Protein 9GFC (pdb70)

Radius of gyration: 22.63 Å; Cα contacts (8 Å, |Δi|>4): 526; chains: 7; bounding box: 59×50×46 Å

Organism: Homo sapiens (NCBI:txid9606)

Sequence (372 aa):
ETLVRPKPLLLKLLKSVGAQKDTYTMKEVLFYLGQYIMTKRLYDEKQQHIVYCSNDLLGDLFGVPSFSVKEHRKIYTMIYRNLVVVETLVRPKPLLLKLLKSVGAQKDTYTMKEVLFYLGQYIMTKRLYDEKQQHIVYCSNDLLGDLFGVPSFSVKEHRKIYTMIYRNLVVVETLVRPKPLLLKLLKSVGAQKDTYTMKEVLFYLGQYIMTKRLYDEKQQHIVYCSNDLLGDLFGVPSFSVKEHRKIYTMIYRNLVVVETLVRPKPLLLKLLKSVGAQKDTYTMKEVLFYLGQYIMTKRLYDEKQQHIVYCSNDLLGDLFGVPSFSVKEHRKIYTMIYRNLVVVTSFEYWLLSPSFEYWLLSPSFEYWLLSP

Nearest PDB structures (foldseek):
  5zxf-assembly1_A  TM=9.831E-01  e=1.696E-15  Homo sapiens
  5hmi-assembly3_A  TM=9.509E-01  e=1.932E-15  Homo sapiens
  5hmh-assembly3_A  TM=9.502E-01  e=2.857E-15  Homo sapiens
  3jzp-assembly1_A  TM=9.745E-01  e=1.470E-11  Homo sapiens
  6q9s-assembly3_B  TM=9.525E-01  e=3.217E-11  Homo sapiens

Solvent-accessible surface area: 20492 Å² total

GO terms:
  GO:0005515 protein binding (F, IPI)
  GO:0061630 ubiquitin protein ligase activity (F, IDA)
  GO:0043161 proteasome-mediated ubiquitin-dependent protein catabolic process (P, IDA)
  GO:1901797 negative regulation of signal transduction by p53 class mediator (P, IDA)
  GO:0061630 ubiquitin protein ligase activity (F, TAS)
  GO:0043161 proteasome-mediated ubiquitin-dependent protein catabolic process (P, TAS)
  GO:1901797 negative regulation of signal transduction by p53 class mediator (P, TAS)
  GO:0000209 protein polyubiquitination (P, TAS)
  GO:0006511 ubiquitin-dependent protein catabolic process (P, IGI)
  GO:0051865 protein autoubiquitination (P, IMP)
  GO:0006511 ubiquitin-dependent protein catabolic process (P, IMP)
  GO:0008097 5S rRNA binding (F, IDA)
  GO:0005634 nucleus (C, IDA)
  GO:0005730 nucleolus (C, IDA)
  GO:0005737 cytoplasm (C, IDA)
  GO:0016874 ligase activity (F, IDA)
  GO:0043021 ribonucleoprotein complex binding (F, IDA)
  GO:0016567 protein ubiquitination (P, IDA)
  GO:0006511 ubiquitin-dependent protein catabolic process (P, IDA)
  GO:0006915 apoptotic process (P, IDA)

Secondary structure (P-SEA, 3-state):
cccccccaaaaaaaaaaccccccccaaaaaaaaaaaaaaaccccccccccccccccaaaaacccccccccaaaaaaaaaaaacccc/cbbbbbcaaaaaaaaacccccccccaaaaaaaaaaaaaaaccccccccccccccccaaaaaaccccccccaaaaaaaaaaaacccc/cbbbbbcaaaaaaaaaaccccccccaaaaaaaaaaaaaaaccccccccccccccccaaaaacccccccccaaaaaaaaaaaacccc/cbbbbbcaaaaaaaaacccccccccaaaaaaaaaaaaaaaccccccccccccccccaaaaaacccccccccccaaaaaaaaccccc/cccccccccc/ccccccccc/ccccccccc

Foldseek 3Di:
DKKKFFAPLLVCLLVVQPDDDRIDDPVSSVVSNVSSCVVVVQADPVHRQKGAALVHSVCVLQVHRIDGVVPPVSVVCSVVVGIDID/DWKKFFAVLLVVQLVVQPDDDGIDDPVSSVVSNVSSQVVVVQADPPLRQKGAAQPHSVCVLLVHRIDGVVPVVSVVCSVVVGIDGD/DKKKFFAVLLQCLQVVQPDDDRIGDPVVSVVSNVSSCVVVVQADPPPRQKGAAQPHSVCVLQVDRIDGVVPVVSVVCSVVVGIGID/DQKKFFDPLLVVLQCVQDDDDGIGGPVSSVVSVVSSCVVVVQADPVGRQKGACPPHSVCVQLVHRIDGVVPPPSVVVSVVVGIDTD/DVVCVVVPDD/DVVVVVPVD/DVVCVVPDD

InterPro domains:
  IPR001841 Zinc finger, RING-type [PS50089] (438-479)
  IPR001876 Zinc finger, RanBP2-type [PF00641] (300-327)
  IPR001876 Zinc finger, RanBP2-type [PS01358] (303-322)
  IPR001876 Zinc finger, RanBP2-type [PS50199] (299-328)
  IPR003121 SWIB/MDM2 domain [PF02201] (34-95)
  IPR003121 SWIB/MDM2 domain [PS51925] (26-109)
  IPR013083 Zinc finger, RING/FYVE/PHD-type [G3DSA:3.30.40.10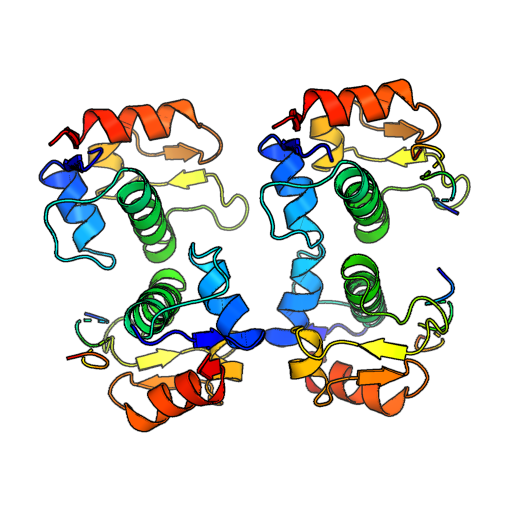] (427-491)
  IPR016495 p53 negative regulator Mdm2/Mdm4 [PIRSF006748] (1-491)
  IPR028340 E3 ubiquitin-protein ligase Mdm2 [PIRSF500700] (4-491)
  IPR036443 Zinc finger, RanBP2-type superfamily [SSF90209] (290-334)
  IPR036885 SWIB/MDM2 domain superfamily [G3DSA:1.10.245.10] (1-114)
  IPR036885 SWIB/MDM2 domain superfamily [SSF47592] (18-120)
  IPR036885 SWIB/MDM2 domain superfamily [SSF47592] (189-283)
  IPR044080 MDM2, modified RING finger, HC subclass [cd16783] (435-491)

B-factor: mean 33.5, std 17.44, range [3.0, 81.2]

Structure (mmCIF, N/CA/C/O backbone):
data_9GFC
#
_entry.id   9GFC
#
_cell.length_a   61.628
_cell.length_b   40.736
_cell.length_c   78.177
_cell.angle_alpha   90
_cell.angle_beta   95.86
_cell.angle_gamma   90
#
_symmetry.space_group_name_H-M   'P 1 21 1'
#
loop_
_entity.id
_entity.type
_entity.pdbx_description
1 polymer 'E3 ubiquitin-protein ligase Mdm2'
2 polymer 'Stapled peptide-like ligand'
3 water water
#
loop_
_atom_site.group_PDB
_atom_site.id
_atom_site.type_symbol
_atom_site.label_atom_id
_atom_site.label_alt_id
_atom_site.label_comp_id
_atom_site.label_asym_id
_atom_site.label_entity_id
_atom_site.label_seq_id
_atom_site.pdbx_PDB_ins_code
_atom_site.Cartn_x
_atom_site.Cartn_y
_atom_site.Cartn_z
_atom_site.occupancy
_atom_site.B_iso_or_equiv
_atom_site.auth_seq_id
_atom_site.auth_comp_id
_atom_site.auth_asym_id
_atom_site.auth_atom_id
_atom_site.pdbx_PDB_model_num
ATOM 1 N N . GLU A 1 1 ? 24.152 -14.526 28.369 1 22.74 25 GLU A N 1
ATOM 2 C CA . GLU A 1 1 ? 23.24 -15.642 28.635 1 23.49 25 GLU A CA 1
ATOM 3 C C . GLU A 1 1 ? 22.061 -15.168 29.475 1 23.92 25 GLU A C 1
ATOM 4 O O . GLU A 1 1 ? 20.912 -15.532 29.206 1 24.39 25 GLU A O 1
ATOM 10 N N . THR A 1 2 ? 22.351 -14.376 30.52 1 23.32 26 THR A N 1
ATOM 11 C CA . THR A 1 2 ? 21.31 -13.831 31.374 1 22.75 26 THR A CA 1
ATOM 12 C C . THR A 1 2 ? 20.731 -12.597 30.698 1 21.32 26 THR A C 1
ATOM 13 O O . THR A 1 2 ? 21.462 -11.648 30.386 1 21.33 26 THR A O 1
ATOM 17 N N . LEU A 1 3 ? 19.418 -12.662 30.424 1 19.71 27 LEU A N 1
ATOM 18 C CA . LEU A 1 3 ? 18.65 -11.647 29.727 1 18.63 27 LEU A CA 1
ATOM 19 C C . LEU A 1 3 ? 17.839 -10.761 30.659 1 17.84 27 LEU A C 1
ATOM 20 O O . LEU A 1 3 ? 17.414 -11.183 31.737 1 18.51 27 LEU A O 1
ATOM 25 N N . VAL A 1 4 ? 17.627 -9.522 30.232 1 16.52 28 VAL A N 1
ATOM 26 C CA . VAL A 1 4 ? 16.909 -8.509 30.994 1 15.61 28 VAL A CA 1
ATOM 27 C C . VAL A 1 4 ? 15.865 -7.724 30.173 1 14.31 28 VAL A C 1
ATOM 28 O O . VAL A 1 4 ? 16.128 -7.321 29.041 1 13.55 28 VAL A O 1
ATOM 32 N N . ARG A 1 5 ? 14.695 -7.463 30.777 1 13.65 29 ARG A N 1
ATOM 33 C CA . ARG A 1 5 ? 13.685 -6.625 30.145 1 13.35 29 ARG A CA 1
ATOM 34 C C . ARG A 1 5 ? 13.747 -5.242 30.818 1 12.92 29 ARG A C 1
ATOM 35 O O . ARG A 1 5 ? 13.341 -5.097 31.974 1 12.87 29 ARG A O 1
ATOM 43 N N . PRO A 1 6 ? 14.324 -4.234 30.14 1 12.71 30 PRO A N 1
ATOM 44 C CA . PRO A 1 6 ? 14.473 -2.922 30.781 1 12.96 30 PRO A CA 1
ATOM 45 C C . PRO A 1 6 ? 13.142 -2.229 31.011 1 13 30 PRO A C 1
ATOM 46 O O . PRO A 1 6 ? 12.237 -2.328 30.184 1 13.49 30 PRO A O 1
ATOM 50 N N . LYS A 1 7 ? 13.009 -1.566 32.168 1 12.33 31 LYS A N 1
ATOM 51 C CA . LYS A 1 7 ? 11.793 -0.853 32.537 1 12.02 31 LYS A CA 1
ATOM 52 C C . LYS A 1 7 ? 11.556 0.375 31.62 1 12.66 31 LYS A C 1
ATOM 53 O O . LYS A 1 7 ? 12.499 0.825 30.964 1 12.5 31 LYS A O 1
ATOM 59 N N . PRO A 1 8 ? 10.292 0.884 31.528 1 13.09 32 PRO A N 1
ATOM 60 C CA . PRO A 1 8 ? 9.974 1.976 30.597 1 13.11 32 PRO A CA 1
ATOM 61 C C . PRO A 1 8 ? 11.002 3.1 30.396 1 13.79 32 PRO A C 1
ATOM 62 O O . PRO A 1 8 ? 11.264 3.426 29.233 1 13.78 32 PRO A O 1
ATOM 66 N N . LEU A 1 9 ? 11.567 3.697 31.463 1 14.32 33 LEU A N 1
ATOM 67 C CA . LEU A 1 9 ? 12.509 4.806 31.268 1 16.03 33 LEU A CA 1
ATOM 68 C C . LEU A 1 9 ? 13.852 4.391 30.658 1 17.04 33 LEU A C 1
ATOM 69 O O . LEU A 1 9 ? 14.298 5.022 29.698 1 17.07 33 LEU A O 1
ATOM 74 N N . LEU A 1 10 ? 14.489 3.338 31.206 1 17.36 34 LEU A N 1
ATOM 75 C CA . LEU A 1 10 ? 15.762 2.811 30.706 1 18.15 34 LEU A CA 1
ATOM 76 C C . LEU A 1 10 ? 15.603 2.291 29.248 1 19.34 34 LEU A C 1
ATOM 77 O O . LEU A 1 10 ? 16.506 2.438 28.422 1 19.15 34 LEU A O 1
ATOM 82 N N . LEU A 1 11 ? 14.424 1.742 28.925 1 20.22 35 LEU A N 1
ATOM 83 C CA . LEU A 1 11 ? 14.141 1.262 27.581 1 21.34 35 LEU A CA 1
ATOM 84 C C . LEU A 1 11 ? 14.066 2.423 26.577 1 22.31 35 LEU A C 1
ATOM 85 O O . LEU A 1 11 ? 14.596 2.304 25.478 1 22.7 35 LEU A O 1
ATOM 90 N N . LYS A 1 12 ? 13.47 3.559 26.966 1 22.42 36 LYS A N 1
ATOM 91 C CA . LYS A 1 12 ? 13.387 4.724 26.08 1 22.98 36 LYS A CA 1
ATOM 92 C C . LYS A 1 12 ? 14.784 5.297 25.753 1 22.71 36 LYS A C 1
ATOM 93 O O . LYS A 1 12 ? 14.998 5.796 24.654 1 22.69 36 LYS A O 1
ATOM 99 N N . LEU A 1 13 ? 15.74 5.172 26.682 1 22.27 37 LEU A N 1
ATOM 100 C CA . LEU A 1 13 ? 17.107 5.618 26.444 1 22.21 37 LEU A CA 1
ATOM 101 C C . LEU A 1 13 ? 17.779 4.702 25.395 1 23.06 37 LEU A C 1
ATOM 102 O O . LEU A 1 13 ? 18.395 5.205 24.449 1 22.62 37 LEU A O 1
ATOM 107 N N . LEU A 1 14 ? 17.636 3.356 25.551 1 23.77 38 LEU A N 1
ATOM 108 C CA . LEU A 1 14 ? 18.256 2.4 24.619 1 24.71 38 LEU A CA 1
ATOM 109 C C . LEU A 1 14 ? 17.611 2.488 23.25 1 25.49 38 LEU A C 1
ATOM 110 O O . LEU A 1 14 ? 18.303 2.47 22.238 1 25.42 38 LEU A O 1
ATOM 115 N N . LYS A 1 15 ? 16.279 2.602 23.223 1 25.97 39 LYS A N 1
ATOM 116 C CA . LYS A 1 15 ? 15.508 2.697 21.991 1 26.67 39 LYS A CA 1
ATOM 117 C C . LYS A 1 15 ? 15.719 4.023 21.255 1 27.29 39 LYS A C 1
ATOM 118 O O . LYS A 1 15 ? 15.696 4.045 20.027 1 27.37 39 LYS A O 1
ATOM 124 N N . SER A 1 16 ? 15.985 5.114 21.994 1 27.71 40 SER A N 1
ATOM 125 C CA . SER A 1 16 ? 16.22 6.409 21.367 1 28.62 40 SER A CA 1
ATOM 126 C C . SER A 1 16 ? 17.571 6.517 20.644 1 29.29 40 SER A C 1
ATOM 127 O O . SER A 1 16 ? 17.802 7.523 19.985 1 29.54 40 SER A O 1
ATOM 130 N N . VAL A 1 17 ? 18.451 5.506 20.747 1 29.39 41 VAL A N 1
ATOM 131 C CA . VAL A 1 17 ? 19.72 5.535 20.028 1 30.15 41 VAL A CA 1
ATOM 132 C C . VAL A 1 17 ? 19.814 4.468 18.922 1 31.37 41 VAL A C 1
ATOM 133 O O . VAL A 1 17 ? 20.881 4.318 18.34 1 32.02 41 VAL A O 1
ATOM 137 N N . GLY A 1 18 ? 18.714 3.792 18.59 1 31.57 42 GLY A N 1
ATOM 138 C CA . GLY A 1 18 ? 18.719 2.82 17.503 1 32.25 42 GLY A CA 1
ATOM 139 C C . GLY A 1 18 ? 18.528 1.362 17.866 1 32.63 42 GLY A C 1
ATOM 140 O O . GLY A 1 18 ? 18.604 0.505 16.976 1 32.67 42 GLY A O 1
ATOM 141 N N . ALA A 1 19 ? 18.3 1.055 19.167 1 32.41 43 ALA A N 1
ATOM 142 C CA . ALA A 1 19 ? 18.073 -0.324 19.606 1 32.56 43 ALA A CA 1
ATOM 143 C C . ALA A 1 19 ? 16.587 -0.644 19.459 1 32.61 43 ALA A C 1
ATOM 144 O O . ALA A 1 19 ? 15.753 0.156 19.877 1 32.62 43 ALA A O 1
ATOM 146 N N . GLN A 1 20 ? 16.248 -1.793 18.848 1 32.57 44 GLN A N 1
ATOM 147 C CA . GLN A 1 20 ? 14.84 -2.126 18.612 1 32.83 44 GLN A CA 1
ATOM 148 C C . GLN A 1 20 ? 14.311 -3.345 19.369 1 32.11 44 GLN A C 1
ATOM 149 O O . GLN A 1 20 ? 13.116 -3.631 19.257 1 32.6 44 GLN A O 1
ATOM 155 N N . LYS A 1 21 ? 15.152 -4.043 20.146 1 30.83 45 LYS A N 1
ATOM 156 C CA . LYS A 1 21 ? 14.664 -5.212 20.893 1 30.1 45 LYS A CA 1
ATOM 157 C C . LYS A 1 21 ? 14.056 -4.819 22.268 1 28.78 45 LYS A C 1
ATOM 158 O O . LYS A 1 21 ? 14.033 -3.634 22.614 1 28.83 45 LYS A O 1
ATOM 164 N N . ASP A 1 22 ? 13.5 -5.805 23.008 1 26.98 46 ASP A N 1
ATOM 165 C CA . ASP A 1 22 ? 12.921 -5.6 24.341 1 25.82 46 ASP A CA 1
ATOM 166 C C . ASP A 1 22 ? 13.645 -6.451 25.424 1 24.42 46 ASP A C 1
ATOM 167 O O . ASP A 1 22 ? 13.435 -6.238 26.616 1 24.33 46 ASP A O 1
ATOM 172 N N . THR A 1 23 ? 14.442 -7.447 25.007 1 22.96 47 THR A N 1
ATOM 173 C CA . THR A 1 23 ? 15.16 -8.343 25.9 1 21.92 47 THR A CA 1
ATOM 174 C C . THR A 1 23 ? 16.612 -8.235 25.549 1 20.75 47 THR A C 1
ATOM 175 O O . THR A 1 23 ? 16.992 -8.456 24.401 1 21.42 47 THR A O 1
ATOM 179 N N . TYR A 1 24 ? 17.419 -7.837 26.513 1 19.1 48 TYR A N 1
ATOM 180 C CA . TYR A 1 24 ? 18.819 -7.549 26.275 1 18.21 48 TYR A CA 1
ATOM 181 C C . TYR A 1 24 ? 19.755 -8.36 27.127 1 17.12 48 TYR A C 1
ATOM 182 O O . TYR A 1 24 ? 19.344 -8.942 28.11 1 16.97 48 TYR A O 1
ATOM 191 N N . THR A 1 25 ? 21.034 -8.38 26.759 1 16.19 49 THR A N 1
ATOM 192 C CA . THR A 1 25 ? 22.085 -8.966 27.563 1 15.83 49 THR A CA 1
ATOM 193 C C . THR A 1 25 ? 22.695 -7.79 28.361 1 16.03 49 THR A C 1
ATOM 194 O O . THR A 1 25 ? 22.525 -6.638 27.959 1 16.36 49 THR A O 1
ATOM 198 N N . MET A 1 26 ? 23.445 -8.064 29.444 1 15.7 50 MET A N 1
ATOM 199 C CA . MET A 1 26 ? 24.084 -6.986 30.201 1 15.71 50 MET A CA 1
ATOM 200 C C . MET A 1 26 ? 25.093 -6.219 29.323 1 16.63 50 MET A C 1
ATOM 201 O O . MET A 1 26 ? 25.291 -5.019 29.527 1 17.24 50 MET A O 1
ATOM 206 N N . LYS A 1 27 ? 25.707 -6.902 28.335 1 16.41 51 LYS A N 1
ATOM 207 C CA . LYS A 1 27 ? 26.674 -6.295 27.412 1 16.44 51 LYS A CA 1
ATOM 208 C C . LYS A 1 27 ? 26.013 -5.25 26.525 1 15.63 51 LYS A C 1
ATOM 209 O O . LYS A 1 27 ? 26.623 -4.227 26.227 1 15.85 51 LYS A O 1
ATOM 215 N N . GLU A 1 28 ? 24.778 -5.529 26.082 1 14.74 52 GLU A N 1
ATOM 216 C CA . GLU A 1 28 ? 23.988 -4.664 25.217 1 14.37 52 GLU A CA 1
ATOM 217 C C . GLU A 1 28 ? 23.48 -3.463 25.986 1 14.38 52 GLU A C 1
ATOM 218 O O . GLU A 1 28 ? 23.517 -2.355 25.458 1 14.76 52 GLU A O 1
ATOM 224 N N . VAL A 1 29 ? 23.019 -3.655 27.24 1 13.75 53 VAL A N 1
ATOM 225 C C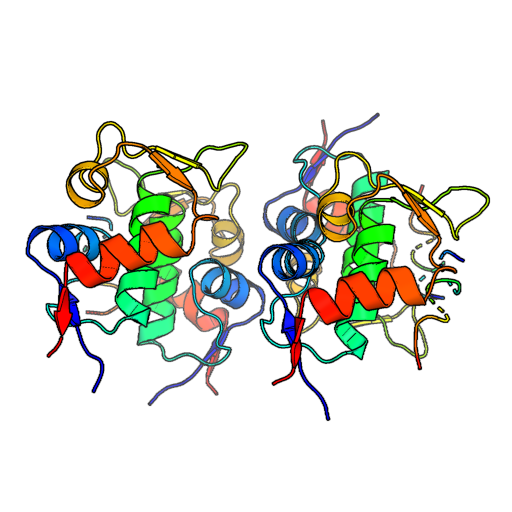A . VAL A 1 29 ? 22.539 -2.548 28.073 1 13.52 53 VAL A CA 1
ATOM 226 C C . VAL A 1 29 ? 23.675 -1.54 28.297 1 12.9 53 VAL A C 1
ATOM 227 O O . VAL A 1 29 ? 23.475 -0.324 28.159 1 12.72 53 VAL A O 1
ATOM 231 N N . LEU A 1 30 ? 24.89 -2.054 28.561 1 12.16 54 LEU A N 1
ATOM 232 C CA . LEU A 1 30 ? 26.053 -1.192 28.772 1 11.94 54 LEU A CA 1
ATOM 233 C C . LEU A 1 30 ? 26.58 -0.561 27.496 1 11.57 54 LEU A C 1
ATOM 234 O O . LEU A 1 30 ? 27.132 0.533 27.542 1 11.71 54 LEU A O 1
ATOM 239 N N . PHE A 1 31 ? 26.396 -1.227 26.36 1 11.44 55 PHE A N 1
ATOM 240 C CA . PHE A 1 31 ? 26.812 -0.68 25.083 1 11.98 55 PHE A CA 1
ATOM 241 C C . PHE A 1 31 ? 25.891 0.474 24.725 1 12.81 55 PHE A C 1
ATOM 242 O O . PHE A 1 31 ? 26.367 1.596 24.568 1 12.67 55 PHE A O 1
ATOM 250 N N . TYR A 1 32 ? 24.564 0.208 24.662 1 13.27 56 TYR A N 1
ATOM 251 C CA . TYR A 1 32 ? 23.552 1.176 24.283 1 13.99 56 TYR A CA 1
ATOM 252 C C . TYR A 1 32 ? 23.502 2.348 25.233 1 14.66 56 TYR A C 1
ATOM 253 O O . TYR A 1 32 ? 23.351 3.477 24.773 1 15.6 56 TYR A O 1
ATOM 262 N N . LEU A 1 33 ? 23.724 2.122 26.532 1 14.13 57 LEU A N 1
ATOM 263 C CA . LEU A 1 33 ? 23.748 3.225 27.498 1 13.92 57 LEU A CA 1
ATOM 264 C C . LEU A 1 33 ? 24.966 4.128 27.311 1 14.82 57 LEU A C 1
ATOM 265 O O . LEU A 1 33 ? 24.842 5.353 27.384 1 15.59 57 LEU A O 1
ATOM 270 N N . GLY A 1 34 ? 26.122 3.534 27.039 1 14.77 58 GLY A N 1
ATOM 271 C CA . GLY A 1 34 ? 27.337 4.294 26.772 1 15.28 58 GLY A CA 1
ATOM 272 C C . GLY A 1 34 ? 27.249 5.043 25.454 1 16.29 58 GLY A C 1
ATOM 273 O O . GLY A 1 34 ? 27.801 6.137 25.32 1 17.36 58 GLY A O 1
ATOM 274 N N . GLN A 1 35 ? 26.529 4.473 24.47 1 16.12 59 GLN A N 1
ATOM 275 C CA . GLN A 1 35 ? 26.283 5.096 23.167 1 16.25 59 GLN A CA 1
ATOM 276 C C . GLN A 1 35 ? 25.291 6.271 23.323 1 16.83 59 GLN A C 1
ATOM 277 O O . GLN A 1 35 ? 25.34 7.208 22.533 1 17.69 59 GLN A O 1
ATOM 283 N N . TYR A 1 36 ? 24.369 6.202 24.309 1 16.03 60 TYR A N 1
ATOM 284 C CA . TYR A 1 36 ? 23.404 7.258 24.565 1 15.62 60 TYR A CA 1
ATOM 285 C C . TYR A 1 36 ? 24.131 8.503 25.064 1 15.76 60 TYR A C 1
ATOM 286 O O . TYR A 1 36 ? 23.825 9.593 24.615 1 16.29 60 TYR A O 1
ATOM 295 N N . ILE A 1 37 ? 25.083 8.348 25.98 1 15.31 61 ILE A N 1
ATOM 296 C CA . ILE A 1 37 ? 25.858 9.466 26.528 1 15.46 61 ILE A CA 1
ATOM 297 C C . ILE A 1 37 ? 26.784 10.068 25.462 1 15.98 61 ILE A C 1
ATOM 298 O O . ILE A 1 37 ? 26.969 11.281 25.42 1 16 61 ILE A O 1
ATOM 303 N N . MET A 1 38 ? 27.351 9.226 24.596 1 16.37 62 MET A N 1
ATOM 304 C CA . MET A 1 38 ? 28.25 9.7 23.551 1 17.11 62 MET A CA 1
ATOM 305 C C . MET A 1 38 ? 27.513 10.438 22.454 1 16.73 62 MET A C 1
ATOM 306 O O . MET A 1 38 ? 27.967 11.494 22.016 1 17 62 MET A O 1
ATOM 311 N N . THR A 1 39 ? 26.361 9.928 22.048 1 16.09 63 THR A N 1
ATOM 312 C CA . THR A 1 39 ? 25.56 10.579 21.014 1 16.18 63 THR A CA 1
ATOM 313 C C . THR A 1 39 ? 25.016 11.918 21.523 1 16.36 63 THR A C 1
ATOM 314 O O . THR A 1 39 ? 24.972 12.906 20.781 1 16.68 63 THR A O 1
ATOM 318 N N . LYS A 1 40 ? 24.585 11.945 22.787 1 15.73 64 LYS A N 1
ATOM 319 C CA . LYS A 1 40 ? 24.056 13.155 23.401 1 15.67 64 LYS A CA 1
ATOM 320 C C . LYS A 1 40 ? 25.152 14.087 23.953 1 15.88 64 LYS A C 1
ATOM 321 O O . LYS A 1 40 ? 24.83 15.17 24.453 1 16.1 64 LYS A O 1
ATOM 327 N N . ARG A 1 41 ? 26.44 13.665 23.876 1 15.58 65 ARG A N 1
ATOM 328 C CA . ARG A 1 41 ? 27.619 14.398 24.348 1 15.63 65 ARG A CA 1
ATOM 329 C C . ARG A 1 41 ? 27.426 14.886 25.775 1 15.92 65 ARG A C 1
ATOM 330 O O . ARG A 1 41 ? 27.66 16.051 26.083 1 15.89 65 ARG A O 1
ATOM 338 N N . LEU A 1 42 ? 26.932 13.995 26.63 1 15.89 66 LEU A N 1
ATOM 339 C CA . LEU A 1 42 ? 26.677 14.339 28.022 1 16.17 66 LEU A CA 1
ATOM 340 C C . LEU A 1 42 ? 27.931 14.449 28.853 1 16.66 66 LEU A C 1
ATOM 341 O O . LEU A 1 42 ? 27.88 15.053 29.921 1 16.53 66 LEU A O 1
ATOM 346 N N . TYR A 1 43 ? 29.059 13.888 28.364 1 16.91 67 TYR A N 1
ATOM 347 C CA . TYR A 1 43 ? 30.35 13.905 29.04 1 17.41 67 TYR A CA 1
ATOM 348 C C . TYR A 1 43 ? 31.018 15.283 29.051 1 18.16 67 TYR A C 1
ATOM 349 O O . TYR A 1 43 ? 30.805 16.091 28.153 1 18.4 67 TYR A O 1
ATOM 358 N N . ASP A 1 44 ? 31.832 15.537 30.069 1 18.42 68 ASP A N 1
ATOM 359 C CA . ASP A 1 44 ? 32.611 16.758 30.179 1 19.17 68 ASP A CA 1
ATOM 360 C C . ASP A 1 44 ? 33.745 16.604 29.18 1 20.11 68 ASP A C 1
ATOM 361 O O . ASP A 1 44 ? 34.592 15.748 29.376 1 20.67 68 ASP A O 1
ATOM 366 N N . GLU A 1 45 ? 33.785 17.438 28.147 1 20.1 69 GLU A N 1
ATOM 367 C CA . GLU A 1 45 ? 34.774 17.406 27.076 1 20.48 69 GLU A CA 1
ATOM 368 C C . GLU A 1 45 ? 36.253 17.343 27.534 1 20.53 69 GLU A C 1
ATOM 369 O O . GLU A 1 45 ? 37.063 16.686 26.872 1 20.63 69 GLU A O 1
ATOM 375 N N . LYS A 1 46 ? 36.602 18.003 28.656 1 20.13 70 LYS A N 1
ATOM 376 C CA . LYS A 1 46 ? 37.979 18.022 29.159 1 20.43 70 LYS A CA 1
ATOM 377 C C . LYS A 1 46 ? 38.318 16.833 30.083 1 20.26 70 LYS A C 1
ATOM 378 O O . LYS A 1 46 ? 39.416 16.28 29.991 1 20.66 70 LYS A O 1
ATOM 384 N N . GLN A 1 47 ? 37.412 16.474 31.005 1 19.45 71 GLN A N 1
ATOM 385 C CA . GLN A 1 47 ? 37.586 15.311 31.899 1 18.9 71 GLN A CA 1
ATOM 386 C C . GLN A 1 47 ? 36.395 14.453 31.587 1 18.22 71 GLN A C 1
ATOM 387 O O . GLN A 1 47 ? 35.337 14.631 32.19 1 18.61 71 GLN A O 1
ATOM 393 N N . GLN A 1 48 ? 36.538 13.581 30.574 1 16.74 72 GLN A N 1
ATOM 394 C CA . GLN A 1 48 ? 35.438 12.821 30.006 1 15.59 72 GLN A CA 1
ATOM 395 C C . GLN A 1 48 ? 34.808 11.788 30.929 1 14.75 72 GLN A C 1
ATOM 396 O O . GLN A 1 48 ? 33.836 11.15 30.513 1 14.9 72 GLN A O 1
ATOM 402 N N . HIS A 1 49 ? 35.25 11.704 32.195 1 13.89 73 HIS A N 1
ATOM 403 C CA . HIS A 1 49 ? 34.585 10.806 33.134 1 14.04 73 HIS A CA 1
ATOM 404 C C . HIS A 1 49 ? 33.363 11.457 33.811 1 13.92 73 HIS A C 1
ATOM 405 O O . HIS A 1 49 ? 32.514 10.749 34.333 1 14.25 73 HIS A O 1
ATOM 412 N N . ILE A 1 50 ? 33.246 12.782 33.765 1 13.49 74 ILE A N 1
ATOM 413 C CA . ILE A 1 50 ? 32.129 13.513 34.372 1 13.65 74 ILE A CA 1
ATOM 414 C C . ILE A 1 50 ? 30.968 13.543 33.385 1 13.7 74 ILE A C 1
ATOM 415 O O . ILE A 1 50 ? 31.188 13.815 32.215 1 14 74 ILE A O 1
ATOM 420 N N . VAL A 1 51 ? 29.742 13.233 33.831 1 13.36 75 VAL A N 1
ATOM 421 C CA . VAL A 1 51 ? 28.561 13.195 32.958 1 13.26 75 VAL A CA 1
ATOM 422 C C . VAL A 1 51 ? 27.44 14.151 33.441 1 13.75 75 VAL A C 1
ATOM 423 O O . VAL A 1 51 ? 26.864 13.943 34.506 1 13.88 75 VAL A O 1
ATOM 427 N N . TYR A 1 52 ? 27.147 15.207 32.659 1 13.75 76 TYR A N 1
ATOM 428 C CA . TYR A 1 52 ? 26.085 16.184 32.954 1 13.81 76 TYR A CA 1
ATOM 429 C C . TYR A 1 52 ? 24.795 15.703 32.282 1 14.98 76 TYR A C 1
ATOM 430 O O . TYR A 1 52 ? 24.787 15.404 31.086 1 15.16 76 TYR A O 1
ATOM 439 N N . CYS A 1 53 ? 23.728 15.574 33.063 1 15.42 77 CYS A N 1
ATOM 440 C CA . CYS A 1 53 ? 22.452 15.072 32.563 1 16.81 77 CYS A CA 1
ATOM 441 C C . CYS A 1 53 ? 21.298 15.72 33.34 1 19.25 77 CYS A C 1
ATOM 442 O O . CYS A 1 53 ? 20.277 15.069 33.607 1 20.11 77 CYS A O 1
ATOM 445 N N . SER A 1 54 ? 21.452 17.002 33.681 1 19.71 78 SER A N 1
ATOM 446 C CA . SER A 1 54 ? 20.491 17.765 34.459 1 20.33 78 SER A CA 1
ATOM 447 C C . SER A 1 54 ? 19.239 18.033 33.638 1 20.99 78 SER A C 1
ATOM 448 O O . SER A 1 54 ? 18.126 17.963 34.167 1 21.7 78 SER A O 1
ATOM 451 N N . ASN A 1 55 ? 19.407 18.35 32.352 1 20.6 79 ASN A N 1
ATOM 452 C CA . ASN A 1 55 ? 18.253 18.571 31.485 1 20.71 79 ASN A CA 1
ATOM 453 C C . ASN A 1 55 ? 18.09 17.417 30.527 1 20.45 79 ASN A C 1
ATOM 454 O O . ASN A 1 55 ? 17.722 17.614 29.373 1 20.59 79 ASN A O 1
ATOM 459 N N . ASP A 1 56 ? 18.355 16.202 31.011 1 20.19 80 ASP A N 1
ATOM 460 C CA . ASP A 1 56 ? 18.286 14.992 30.219 1 20.21 80 ASP A CA 1
ATOM 461 C C . ASP A 1 56 ? 17.515 13.913 30.953 1 20.05 80 ASP A C 1
ATOM 462 O O . ASP A 1 56 ? 17.463 13.9 32.181 1 20.27 80 ASP A O 1
ATOM 467 N N . LEU A 1 57 ? 16.926 12.998 30.184 1 19.65 81 LEU A N 1
ATOM 468 C CA . LEU A 1 57 ? 16.171 11.847 30.662 1 19.51 81 LEU A CA 1
ATOM 469 C C . LEU A 1 57 ? 17.023 10.961 31.561 1 19.77 81 LEU A C 1
ATOM 470 O O . LEU A 1 57 ? 16.487 10.341 32.475 1 20.25 81 LEU A O 1
ATOM 475 N N . LEU A 1 58 ? 18.349 10.893 31.302 1 19.21 82 LEU A N 1
ATOM 476 C CA . LEU A 1 58 ? 19.287 10.098 32.09 1 18.8 82 LEU A CA 1
ATOM 477 C C . LEU A 1 58 ? 19.301 10.547 33.556 1 19.19 82 LEU A C 1
ATOM 478 O O . LEU A 1 58 ? 19.386 9.704 34.441 1 19.36 82 LEU A O 1
ATOM 483 N N . GLY A 1 59 ? 19.135 11.847 33.795 1 19.41 83 GLY A N 1
ATOM 484 C CA . GLY A 1 59 ? 19.086 12.436 35.129 1 19.94 83 GLY A CA 1
ATOM 485 C C . GLY A 1 59 ? 17.946 11.936 35.989 1 20.42 83 GLY A C 1
ATOM 486 O O . GLY A 1 59 ? 18.118 11.785 37.195 1 20.31 83 GLY A O 1
ATOM 487 N N . ASP A 1 60 ? 16.785 11.631 35.372 1 21.01 84 ASP A N 1
ATOM 488 C CA . ASP A 1 60 ? 15.593 11.074 36.054 1 21.45 84 ASP A CA 1
ATOM 489 C C . ASP A 1 60 ? 15.885 9.633 36.51 1 20.84 84 ASP A C 1
ATOM 490 O O . ASP A 1 60 ? 15.526 9.222 37.611 1 20.68 84 ASP A O 1
ATOM 495 N N . LEU A 1 61 ? 16.532 8.867 35.638 1 20.1 85 LEU A N 1
ATOM 496 C CA . LEU A 1 61 ? 16.917 7.501 35.926 1 19.78 85 LEU A CA 1
ATOM 497 C C . LEU A 1 61 ? 18.022 7.461 36.964 1 19.48 85 LEU A C 1
ATOM 498 O O . LEU A 1 61 ? 18.064 6.544 37.774 1 19.75 85 LEU A O 1
ATOM 503 N N . PHE A 1 62 ? 18.919 8.446 36.947 1 19.14 86 PHE A N 1
ATOM 504 C CA . PHE A 1 62 ? 20.058 8.478 37.844 1 19.32 86 PHE A CA 1
ATOM 505 C C . PHE A 1 62 ? 19.733 8.986 39.249 1 18.89 86 PHE A C 1
ATOM 506 O O . PHE A 1 62 ? 20.142 8.374 40.243 1 18.67 86 PHE A O 1
ATOM 514 N N . GLY A 1 63 ? 19.013 10.094 39.318 1 18.32 87 GLY A N 1
ATOM 515 C CA . GLY A 1 63 ? 18.633 10.698 40.59 1 18.14 87 GLY A CA 1
ATOM 516 C C . GLY A 1 63 ? 19.281 12.048 40.812 1 17.24 87 GLY A C 1
ATOM 517 O O . GLY A 1 63 ? 18.657 12.952 41.359 1 17.75 87 GLY A O 1
ATOM 518 N N . VAL A 1 64 ? 20.524 12.194 40.362 1 15.88 88 VAL A N 1
ATOM 519 C CA . VAL A 1 64 ? 21.33 13.399 40.497 1 14.97 88 VAL A CA 1
ATOM 520 C C . VAL A 1 64 ? 21.486 14.117 39.166 1 14.19 88 VAL A C 1
ATOM 521 O O . VAL A 1 64 ? 21.419 13.475 38.122 1 14.33 88 VAL A O 1
ATOM 523 N N . PRO A 1 65 ? 21.804 15.427 39.158 1 13.55 89 PRO A N 1
ATOM 524 C CA . PRO A 1 65 ? 22.026 16.119 37.881 1 13.05 89 PRO A CA 1
ATOM 525 C C . PRO A 1 65 ? 23.367 15.775 37.224 1 13.11 89 PRO A C 1
ATOM 526 O O . PRO A 1 65 ? 23.579 16.127 36.06 1 13.78 89 PRO A O 1
ATOM 530 N N . SER A 1 66 ? 24.28 15.11 37.967 1 12.11 90 SER A N 1
ATOM 531 C CA . SER A 1 66 ? 25.581 14.723 37.445 1 11.71 90 SER A CA 1
ATOM 532 C C . SER A 1 66 ? 26.182 13.566 38.215 1 12.31 90 SER A C 1
ATOM 533 O O . SER A 1 66 ? 25.864 13.342 39.388 1 12.34 90 SER A O 1
ATOM 536 N N . PHE A 1 67 ? 27.067 12.823 37.537 1 12.55 91 PHE A N 1
ATOM 537 C CA . PHE A 1 67 ? 27.785 11.692 38.102 1 12.72 91 PHE A CA 1
ATOM 538 C C . PHE A 1 67 ? 29.098 11.475 37.371 1 12.38 91 PHE A C 1
ATOM 539 O O . PHE A 1 67 ? 29.261 11.908 36.234 1 12.01 91 PHE A O 1
ATOM 547 N N . SER A 1 68 ? 30.028 10.768 38.015 1 12.26 92 SER A N 1
ATOM 548 C CA . SER A 1 68 ? 31.278 10.401 37.386 1 12.31 92 SER A CA 1
ATOM 549 C C . SER A 1 68 ? 31.183 8.916 37.066 1 11.96 92 SER A C 1
ATOM 550 O O . SER A 1 68 ? 30.735 8.133 37.894 1 11.51 92 SER A O 1
ATOM 553 N N . VAL A 1 69 ? 31.585 8.525 35.854 1 12.23 93 VAL A N 1
ATOM 554 C CA . VAL A 1 69 ? 31.523 7.121 35.436 1 12.27 93 VAL A CA 1
ATOM 555 C C . VAL A 1 69 ? 32.363 6.201 36.35 1 11.23 93 VAL A C 1
ATOM 556 O O . VAL A 1 69 ? 32.154 4.994 36.333 1 11.43 93 VAL A O 1
ATOM 560 N N . LYS A 1 70 ? 33.275 6.764 37.162 1 10.32 94 LYS A N 1
ATOM 561 C CA . LYS A 1 70 ? 34.065 5.986 38.116 1 9.86 94 LYS A CA 1
ATOM 562 C C . LYS A 1 70 ? 33.234 5.511 39.321 1 11.06 94 LYS A C 1
ATOM 563 O O . LYS A 1 70 ? 33.708 4.666 40.073 1 11.52 94 LYS A O 1
ATOM 569 N N . GLU A 1 71 ? 32.016 6.061 39.519 1 11.64 95 GLU A N 1
ATOM 570 C CA . GLU A 1 71 ? 31.114 5.694 40.611 1 12.78 95 GLU A CA 1
ATOM 571 C C . GLU A 1 71 ? 30.316 4.459 40.164 1 13.8 95 GLU A C 1
ATOM 572 O O . GLU A 1 71 ? 29.133 4.576 39.845 1 14.69 95 GLU A O 1
ATOM 578 N N . HIS A 1 72 ? 30.969 3.295 40.079 1 13.65 96 HIS A N 1
ATOM 579 C CA . HIS A 1 72 ? 30.368 2.074 39.546 1 14.22 96 HIS A CA 1
ATOM 580 C C . HIS A 1 72 ? 29.099 1.607 40.266 1 14.28 96 HIS A C 1
ATOM 581 O O . HIS A 1 72 ? 28.12 1.319 39.587 1 14.05 96 HIS A O 1
ATOM 588 N N . ARG A 1 73 ? 29.092 1.587 41.612 1 14.41 97 ARG A N 1
ATOM 589 C CA . ARG A 1 73 ? 27.938 1.202 42.433 1 14.76 97 ARG A CA 1
ATOM 590 C C . ARG A 1 73 ? 26.681 2.005 42.074 1 15.11 97 ARG A C 1
ATOM 591 O O . ARG A 1 73 ? 25.586 1.445 41.989 1 15.31 97 ARG A O 1
ATOM 599 N N . LYS A 1 74 ? 26.854 3.32 41.874 1 15 98 LYS A N 1
ATOM 600 C CA . LYS A 1 74 ? 25.816 4.294 41.563 1 15.43 98 LYS A CA 1
ATOM 601 C C . LYS A 1 74 ? 25.227 4.013 40.168 1 15.24 98 LYS A C 1
ATOM 602 O O . LYS A 1 74 ? 24.007 4.096 39.974 1 15.68 98 LYS A O 1
ATOM 608 N N . ILE A 1 75 ? 26.095 3.687 39.203 1 14.33 99 ILE A N 1
ATOM 609 C CA . ILE A 1 75 ? 25.695 3.363 37.828 1 13.98 99 ILE A CA 1
ATOM 610 C C . ILE A 1 75 ? 24.995 1.986 37.768 1 13.39 99 ILE A C 1
ATOM 611 O O . ILE A 1 75 ? 23.964 1.828 37.106 1 13.37 99 ILE A O 1
ATOM 616 N N . TYR A 1 76 ? 25.527 1.011 38.507 1 12.73 100 TYR A N 1
ATOM 617 C CA . TYR A 1 76 ? 24.938 -0.318 38.564 1 12.93 100 TYR A CA 1
ATOM 618 C C . TYR A 1 76 ? 23.645 -0.362 39.385 1 13 100 TYR A C 1
ATOM 619 O O . TYR A 1 76 ? 22.851 -1.267 39.181 1 12.84 100 TYR A O 1
ATOM 628 N N . THR A 1 77 ? 23.413 0.631 40.276 1 13.03 101 THR A N 1
ATOM 629 C CA . THR A 1 77 ? 22.177 0.776 41.051 1 13.36 101 THR A CA 1
ATOM 630 C C . THR A 1 77 ? 21.059 1.197 40.102 1 13.89 101 THR A C 1
ATOM 631 O O . THR A 1 77 ? 19.955 0.677 40.186 1 14.2 101 THR A O 1
ATOM 635 N N . MET A 1 78 ? 21.337 2.13 39.197 1 14.02 102 MET A N 1
ATOM 636 C CA . MET A 1 78 ? 20.347 2.59 38.23 1 14.84 102 MET A CA 1
ATOM 637 C C . MET A 1 78 ? 20.086 1.486 37.199 1 15.05 102 MET A C 1
ATOM 638 O O . MET A 1 78 ? 18.947 1.237 36.834 1 15.29 102 MET A O 1
ATOM 643 N N . ILE A 1 79 ? 21.134 0.813 36.751 1 15.07 103 ILE A N 1
ATOM 644 C CA . ILE A 1 79 ? 21.016 -0.283 35.8 1 15.27 103 ILE A CA 1
ATOM 645 C C . ILE A 1 79 ? 20.103 -1.402 36.334 1 15.11 103 ILE A C 1
ATOM 646 O O . ILE A 1 79 ? 19.011 -1.557 35.793 1 15.64 103 ILE A O 1
ATOM 651 N N . TYR A 1 80 ? 20.47 -2.098 37.434 1 14.15 104 TYR A N 1
ATOM 652 C CA . TYR A 1 80 ? 19.646 -3.206 37.918 1 13.37 104 TYR A CA 1
ATOM 653 C C . TYR A 1 80 ? 18.335 -2.794 38.553 1 14.01 104 TYR A C 1
ATOM 654 O O . TYR A 1 80 ? 17.416 -3.616 38.577 1 14.96 104 TYR A O 1
ATOM 663 N N . ARG A 1 81 ? 18.214 -1.564 39.067 1 13.82 105 ARG A N 1
ATOM 664 C CA . ARG A 1 81 ? 16.921 -1.141 39.639 1 14.61 105 ARG A CA 1
ATOM 665 C C . ARG A 1 81 ? 15.853 -0.916 38.576 1 15.02 105 ARG A C 1
ATOM 666 O O . ARG A 1 81 ? 14.665 -0.989 38.879 1 15.31 105 ARG A O 1
ATOM 674 N N . ASN A 1 82 ? 16.276 -0.651 37.331 1 14.91 106 ASN A N 1
ATOM 675 C CA . ASN A 1 82 ? 15.409 -0.362 36.205 1 14.95 106 ASN A CA 1
ATOM 676 C C . ASN A 1 82 ? 15.4 -1.445 35.148 1 15.68 106 ASN A C 1
ATOM 677 O O . ASN A 1 82 ? 15.22 -1.153 33.97 1 15.61 106 ASN A O 1
ATOM 682 N N . LEU A 1 83 ? 15.56 -2.702 35.566 1 16.39 107 LEU A N 1
ATOM 683 C CA . LEU A 1 83 ? 15.471 -3.842 34.659 1 17.56 107 LEU A CA 1
ATOM 684 C C . LEU A 1 83 ? 14.902 -5.06 35.354 1 18.14 107 LEU A C 1
ATOM 685 O O . LEU A 1 83 ? 14.966 -5.16 36.589 1 19.08 107 LEU A O 1
ATOM 690 N N . VAL A 1 84 ? 14.331 -5.986 34.572 1 17.09 108 VAL A N 1
ATOM 691 C CA . VAL A 1 84 ? 13.851 -7.231 35.137 1 16.63 108 VAL A CA 1
ATOM 692 C C . VAL A 1 84 ? 14.774 -8.356 34.638 1 16.68 108 VAL A C 1
ATOM 693 O O . VAL A 1 84 ? 15.01 -8.449 33.439 1 16.42 108 VAL A O 1
ATOM 697 N N . VAL A 1 85 ? 15.357 -9.155 35.551 1 16.41 109 VAL A N 1
ATOM 698 C CA . VAL A 1 85 ? 16.24 -10.252 35.137 1 16.79 109 VAL A CA 1
ATOM 699 C C . VAL A 1 85 ? 15.42 -11.529 34.914 1 17.34 109 VAL A C 1
ATOM 700 O O . VAL A 1 85 ? 14.44 -11.761 35.625 1 16.68 109 VAL A O 1
ATOM 704 N N . VAL A 1 86 ? 15.839 -12.375 33.945 1 18.27 110 VAL A N 1
ATOM 705 C CA . VAL A 1 86 ? 15.186 -13.679 33.702 1 18.95 110 VAL A CA 1
ATOM 706 C C . VAL A 1 86 ? 16.153 -14.848 33.965 1 19.91 110 VAL A C 1
ATOM 707 O O . VAL A 1 86 ? 16.654 -15.476 33.028 1 20.35 110 VAL A O 1
ATOM 711 N N . GLU B 1 1 ? -1.346 33.775 28.806 1 21.48 25 GLU B N 1
ATOM 712 C CA . GLU B 1 1 ? -0.064 34.466 28.967 1 22.36 25 GLU B CA 1
ATOM 713 C C . GLU B 1 1 ? 0.959 33.684 29.816 1 22.92 25 GLU B C 1
ATOM 714 O O . GLU B 1 1 ? 2.15 34.007 29.782 1 23.51 25 GLU B O 1
ATOM 716 N N . THR B 1 2 ? 0.502 32.681 30.59 1 22.28 26 THR B N 1
ATOM 717 C CA . THR B 1 2 ? 1.373 31.895 31.457 1 21.99 26 THR B CA 1
ATOM 718 C C . THR B 1 2 ? 2.106 30.86 30.669 1 20.92 26 THR B C 1
ATOM 719 O O . THR B 1 2 ? 1.472 30 30.061 1 21.06 26 THR B O 1
ATOM 723 N N . LEU B 1 3 ? 3.446 30.905 30.723 1 19.59 27 LEU B N 1
ATOM 724 C CA . LEU B 1 3 ? 4.284 29.951 30.026 1 18.77 27 LEU B CA 1
ATOM 725 C C . LEU B 1 3 ? 5.074 29.089 30.991 1 18.02 27 LEU B C 1
ATOM 726 O O . LEU B 1 3 ? 5.362 29.485 32.128 1 17.89 27 LEU B O 1
ATOM 731 N N . VAL B 1 4 ? 5.332 27.861 30.554 1 17.46 28 VAL B N 1
ATOM 732 C CA . VAL B 1 4 ? 6.044 26.833 31.301 1 17.22 28 VAL B CA 1
ATOM 733 C C . VAL B 1 4 ? 7.068 26.125 30.425 1 17.23 28 VAL B C 1
ATOM 734 O O . VAL B 1 4 ? 6.948 26.103 29.198 1 16.64 28 VAL B O 1
ATOM 738 N N . ARG B 1 5 ? 8.084 25.547 31.069 1 17.76 29 ARG B N 1
ATOM 739 C CA . ARG B 1 5 ? 9.089 24.743 30.386 1 18.76 29 ARG B CA 1
ATOM 740 C C . ARG B 1 5 ? 9.156 23.376 31.083 1 18.53 29 ARG B C 1
ATOM 741 O O . ARG B 1 5 ? 9.562 23.268 32.246 1 18.37 29 ARG B O 1
ATOM 749 N N . PRO B 1 6 ? 8.677 22.327 30.397 1 18.31 30 PRO B N 1
ATOM 750 C CA . PRO B 1 6 ? 8.63 21.006 31.03 1 17.96 30 PRO B CA 1
ATOM 751 C C . PRO B 1 6 ? 9.98 20.366 31.29 1 18.19 30 PRO B C 1
ATOM 752 O O . PRO B 1 6 ? 10.909 20.522 30.51 1 18.65 30 PRO B O 1
ATOM 756 N N . LYS B 1 7 ? 10.078 19.625 32.395 1 17.8 31 LYS B N 1
ATOM 757 C CA . LYS B 1 7 ? 11.28 18.888 32.738 1 17.57 31 LYS B CA 1
ATOM 758 C C . LYS B 1 7 ? 11.472 17.719 31.741 1 17.8 31 LYS B C 1
ATOM 759 O O . LYS B 1 7 ? 10.522 17.335 31.059 1 18.01 31 LYS B O 1
ATOM 765 N N . PRO B 1 8 ? 12.71 17.228 31.54 1 17.7 32 PRO B N 1
ATOM 766 C CA . PRO B 1 8 ? 12.951 16.165 30.548 1 17.81 32 PRO B CA 1
ATOM 767 C C . PRO B 1 8 ? 11.892 15.051 30.377 1 17.88 32 PRO B C 1
ATOM 768 O O . PRO B 1 8 ? 11.618 14.676 29.232 1 17.92 32 PRO B O 1
ATOM 772 N N . LEU B 1 9 ? 11.34 14.486 31.474 1 17.72 33 LEU B N 1
ATOM 773 C CA . LEU B 1 9 ? 10.367 13.401 31.344 1 18.47 33 LEU B CA 1
ATOM 774 C C . LEU B 1 9 ? 9.065 13.867 30.726 1 19.25 33 LEU B C 1
ATOM 775 O O . LEU B 1 9 ? 8.68 13.342 29.681 1 19.29 33 LEU B O 1
ATOM 780 N N . LEU B 1 10 ? 8.422 14.901 31.324 1 19.18 34 LEU B N 1
ATOM 781 C CA . LEU B 1 10 ? 7.176 15.466 30.817 1 19.15 34 LEU B CA 1
ATOM 782 C C . LEU B 1 10 ? 7.354 15.977 29.392 1 19.15 34 LEU B C 1
ATOM 783 O O . LEU B 1 10 ? 6.481 15.754 28.552 1 19.72 34 LEU B O 1
ATOM 788 N N . LEU B 1 11 ? 8.504 16.585 29.096 1 18.43 35 LEU B N 1
ATOM 789 C CA . LEU B 1 11 ? 8.802 17.073 27.754 1 18.66 35 LEU B CA 1
ATOM 790 C C . LEU B 1 11 ? 8.83 15.925 26.725 1 18.74 35 LEU B C 1
ATOM 791 O O . LEU B 1 11 ? 8.271 16.067 25.644 1 18.61 35 LEU B O 1
ATOM 796 N N . LYS B 1 12 ? 9.417 14.768 27.098 1 18.78 36 LYS B N 1
ATOM 797 C CA . LYS B 1 12 ? 9.502 13.578 26.244 1 19.23 36 LYS B CA 1
ATOM 798 C C . LYS B 1 12 ? 8.109 13.042 25.88 1 19.41 36 LYS B C 1
ATOM 799 O O . LYS B 1 12 ? 7.912 12.538 24.775 1 19.72 36 LYS B O 1
ATOM 805 N N . LEU B 1 13 ? 7.14 13.184 26.798 1 19.08 37 LEU B N 1
ATOM 806 C CA . LEU B 1 13 ? 5.761 12.752 26.589 1 18.91 37 LEU B CA 1
ATOM 807 C C . LEU B 1 13 ? 5.046 13.682 25.602 1 19.19 37 LEU B C 1
ATOM 808 O O . LEU B 1 13 ? 4.368 13.196 24.688 1 19.34 37 LEU B O 1
ATOM 813 N N . LEU B 1 14 ? 5.226 15.018 25.753 1 18.65 38 LEU B N 1
ATOM 814 C CA . LEU B 1 14 ? 4.593 15.962 24.828 1 18.51 38 LEU B CA 1
ATOM 815 C C . LEU B 1 14 ? 5.169 15.891 23.404 1 18.46 38 LEU B C 1
ATOM 816 O O . LEU B 1 14 ? 4.41 15.982 22.438 1 18.3 38 LEU B O 1
ATOM 821 N N . LYS B 1 15 ? 6.502 15.718 23.28 1 18.38 39 LYS B N 1
ATOM 822 C CA . LYS B 1 15 ? 7.199 15.657 21.994 1 19.11 39 LYS B CA 1
ATOM 823 C C . LYS B 1 15 ? 6.921 14.392 21.2 1 21.19 39 LYS B C 1
ATOM 824 O O . LYS B 1 15 ? 7.03 14.396 19.971 1 21.88 39 LYS B O 1
ATOM 830 N N . SER B 1 16 ? 6.564 13.3 21.888 1 21.97 40 SER B N 1
ATOM 831 C CA . SER B 1 16 ? 6.238 12.044 21.225 1 22.83 40 SER B CA 1
ATOM 832 C C . SER B 1 16 ? 4.809 12.019 20.64 1 24 40 SER B C 1
ATOM 833 O O . SER B 1 16 ? 4.427 11.002 20.069 1 23.98 40 SER B O 1
ATOM 836 N N . VAL B 1 17 ? 4.011 13.107 20.794 1 24.99 41 VAL B N 1
ATOM 837 C CA . VAL B 1 17 ? 2.635 13.156 20.271 1 26.48 41 VAL B CA 1
ATOM 838 C C . VAL B 1 17 ? 2.398 14.25 19.214 1 27.49 41 VAL B C 1
ATOM 839 O O . VAL B 1 17 ? 1.251 14.517 18.858 1 27.33 41 VAL B O 1
ATOM 843 N N . GLY B 1 18 ? 3.468 14.851 18.707 1 28.09 42 GLY B N 1
ATOM 844 C CA . GLY B 1 18 ? 3.351 15.875 17.68 1 28.78 42 GLY B CA 1
ATOM 845 C C . GLY B 1 18 ? 3.989 17.206 18.023 1 29.05 42 GLY B C 1
ATOM 846 O O . GLY B 1 18 ? 4.346 17.957 17.113 1 29.26 42 GLY B O 1
ATOM 847 N N . ALA B 1 19 ? 4.117 17.526 19.323 1 28.85 43 ALA B N 1
ATOM 848 C CA . ALA B 1 19 ? 4.699 18.805 19.724 1 29.6 43 ALA B CA 1
ATOM 849 C C . ALA B 1 19 ? 6.213 18.859 19.531 1 30.67 43 ALA B C 1
ATOM 850 O O . ALA B 1 19 ? 6.909 17.891 19.845 1 31.19 43 ALA B O 1
ATOM 852 N N . GLN B 1 20 ? 6.73 19.975 18.995 1 30.52 44 GLN B N 1
ATOM 853 C CA . GLN B 1 20 ? 8.184 20.107 18.816 1 30.87 44 GLN B CA 1
ATOM 854 C C . GLN B 1 20 ? 8.784 21.259 19.634 1 30.66 44 GLN B C 1
ATOM 855 O O . GLN B 1 20 ? 9.985 21.259 19.904 1 31.01 44 GLN B O 1
ATOM 861 N N . LYS B 1 21 ? 7.955 22.231 20.027 1 30.02 45 LYS B N 1
ATOM 862 C CA . LYS B 1 21 ? 8.373 23.393 20.803 1 30.05 45 LYS B CA 1
ATOM 863 C C . LYS B 1 21 ? 8.877 23.023 22.21 1 30.14 45 LYS B C 1
ATOM 864 O O . LYS B 1 21 ? 8.706 21.884 22.66 1 30.33 45 LYS B O 1
ATOM 870 N N . ASP B 1 22 ? 9.549 23.971 22.884 1 29.59 46 ASP B N 1
ATOM 871 C CA . ASP B 1 22 ? 10.062 23.734 24.228 1 29.46 46 ASP B CA 1
ATOM 872 C C . ASP B 1 22 ? 9.282 24.51 25.293 1 28.53 46 ASP B C 1
ATOM 873 O O . ASP B 1 22 ? 9.225 24.074 26.446 1 29.1 46 ASP B O 1
ATOM 878 N N . THR B 1 23 ? 8.67 25.647 24.914 1 26.7 47 THR B N 1
ATOM 879 C CA . THR B 1 23 ? 7.877 26.453 25.84 1 25.38 47 THR B CA 1
ATOM 880 C C . THR B 1 23 ? 6.391 26.278 25.545 1 23.78 47 THR B C 1
ATOM 881 O O . THR B 1 23 ? 5.996 26.228 24.382 1 23.56 47 THR B O 1
ATOM 885 N N . TYR B 1 24 ? 5.581 26.092 26.595 1 22.32 48 TYR B N 1
ATOM 886 C CA . TYR B 1 24 ? 4.163 25.792 26.433 1 21.35 48 TYR B CA 1
ATOM 887 C C . TYR B 1 24 ? 3.276 26.647 27.297 1 20.13 48 TYR B C 1
ATOM 888 O O . TYR B 1 24 ? 3.728 27.192 28.285 1 19.98 48 TYR B O 1
ATOM 897 N N . THR B 1 25 ? 1.978 26.703 26.974 1 19.39 49 THR B N 1
ATOM 898 C CA . THR B 1 25 ? 0.995 27.339 27.847 1 18.91 49 THR B CA 1
ATOM 899 C C . THR B 1 25 ? 0.392 26.208 28.707 1 18.22 49 THR B C 1
ATOM 900 O O . THR B 1 25 ? 0.523 25.028 28.349 1 18.38 49 THR B O 1
ATOM 904 N N . MET B 1 26 ? -0.316 26.544 29.799 1 17.34 50 MET B N 1
ATOM 905 C CA . MET B 1 26 ? -0.964 25.505 30.598 1 16.98 50 MET B CA 1
ATOM 906 C C . MET B 1 26 ? -2.03 24.785 29.765 1 17.04 50 MET B C 1
ATOM 907 O O . MET B 1 26 ? -2.048 23.56 29.741 1 17.25 50 MET B O 1
ATOM 912 N N . LYS B 1 27 ? -2.771 25.528 28.943 1 17.02 51 LYS B N 1
ATOM 913 C CA . LYS B 1 27 ? -3.775 24.952 28.046 1 17.49 51 LYS B CA 1
ATOM 914 C C . LYS B 1 27 ? -3.176 23.932 27.071 1 17.17 51 LYS B C 1
ATOM 915 O O . LYS B 1 27 ? -3.79 22.896 26.828 1 17.7 51 LYS B O 1
ATOM 921 N N . GLU B 1 28 ? -1.958 24.182 26.568 1 16.41 52 GLU B N 1
ATOM 922 C CA . GLU B 1 28 ? -1.271 23.255 25.657 1 16.1 52 GLU B CA 1
ATOM 923 C C . GLU B 1 28 ? -0.732 22.022 26.35 1 15.92 52 GLU B C 1
ATOM 924 O O . GLU B 1 28 ? -0.843 20.935 25.779 1 16.09 52 GLU B O 1
ATOM 930 N N . VAL B 1 29 ? -0.128 22.176 27.565 1 15.56 53 VAL B N 1
ATOM 931 C CA . VAL B 1 29 ? 0.43 21.05 28.341 1 15.31 53 VAL B CA 1
ATOM 932 C C . VAL B 1 29 ? -0.652 20.01 28.617 1 15.52 53 VAL B C 1
ATOM 933 O O . VAL B 1 29 ? -0.402 18.81 28.511 1 16.21 53 VAL B O 1
ATOM 937 N N . LEU B 1 30 ? -1.856 20.468 28.94 1 14.93 54 LEU B N 1
ATOM 938 C CA . LEU B 1 30 ? -2.976 19.569 29.201 1 14.97 54 LEU B CA 1
ATOM 939 C C . LEU B 1 30 ? -3.519 18.937 27.913 1 14.72 54 LEU B C 1
ATOM 940 O O . LEU B 1 30 ? -3.929 17.782 27.926 1 14.64 54 LEU B O 1
ATOM 945 N N . PHE B 1 31 ? -3.487 19.675 26.804 1 14.45 55 PHE B N 1
ATOM 946 C CA . PHE B 1 31 ? -3.957 19.162 25.526 1 14.89 55 PHE B CA 1
ATOM 947 C C . PHE B 1 31 ? -3.11 17.993 25.017 1 15.49 55 PHE B C 1
ATOM 948 O O . PHE B 1 31 ? -3.651 16.917 24.737 1 15.57 55 PHE B O 1
ATOM 956 N N . TYR B 1 32 ? -1.791 18.195 24.886 1 15.81 56 TYR B N 1
ATOM 957 C CA . TYR B 1 32 ? -0.909 17.141 24.389 1 16.4 56 TYR B CA 1
ATOM 958 C C . TYR B 1 32 ? -0.793 15.974 25.357 1 16.41 56 TYR B C 1
ATOM 959 O O . TYR B 1 32 ? -0.642 14.836 24.924 1 16.82 56 TYR B O 1
ATOM 968 N N . LEU B 1 33 ? -0.897 16.235 26.66 1 15.86 57 LEU B N 1
ATOM 969 C CA . LEU B 1 33 ? -0.827 15.175 27.664 1 15.65 57 LEU B CA 1
ATOM 970 C C . LEU B 1 33 ? -2.048 14.245 27.578 1 15.55 57 LEU B C 1
ATOM 971 O O . LEU B 1 33 ? -1.91 13.032 27.752 1 15.94 57 LEU B O 1
ATOM 976 N N . GLY B 1 34 ? -3.207 14.801 27.214 1 15.11 58 GLY B N 1
ATOM 977 C CA . GLY B 1 34 ? -4.415 14.027 26.96 1 15.06 58 GLY B CA 1
ATOM 978 C C . GLY B 1 34 ? -4.3 13.279 25.644 1 14.88 58 GLY B C 1
ATOM 979 O O . GLY B 1 34 ? -4.731 12.14 25.543 1 15.07 58 GLY B O 1
ATOM 980 N N . GLN B 1 35 ? -3.698 13.904 24.624 1 14.8 59 GLN B N 1
ATOM 981 C CA . GLN B 1 35 ? -3.423 13.254 23.336 1 15.56 59 GLN B CA 1
ATOM 982 C C . GLN B 1 35 ? -2.469 12.071 23.533 1 16.05 59 GLN B C 1
ATOM 983 O O . GLN B 1 35 ? -2.559 11.104 22.807 1 15.75 59 GLN B O 1
ATOM 989 N N . TYR B 1 36 ? -1.543 12.158 24.494 1 16.61 60 TYR B N 1
ATOM 990 C CA . TYR B 1 36 ? -0.612 11.08 24.78 1 17.55 60 TYR B CA 1
ATOM 991 C C . TYR B 1 36 ? -1.356 9.852 25.292 1 17.74 60 TYR B C 1
ATOM 992 O O . TYR B 1 36 ? -1.19 8.773 24.739 1 17.54 60 TYR B O 1
ATOM 1001 N N . ILE B 1 37 ? -2.199 10.022 26.32 1 18.07 61 ILE B N 1
ATOM 1002 C CA . ILE B 1 37 ? -2.974 8.935 26.895 1 19.09 61 ILE B CA 1
ATOM 1003 C C . ILE B 1 37 ? -3.962 8.362 25.872 1 20.47 61 ILE B C 1
ATOM 1004 O O . ILE B 1 37 ? -4.095 7.145 25.777 1 20.68 61 ILE B O 1
ATOM 1009 N N . MET B 1 38 ? -4.584 9.219 25.049 1 21.25 62 MET B N 1
ATOM 1010 C CA . MET B 1 38 ? -5.53 8.76 24.031 1 22.69 62 MET B CA 1
ATOM 1011 C C . MET B 1 38 ? -4.872 8.044 22.85 1 23.57 62 MET B C 1
ATOM 1012 O O . MET B 1 38 ? -5.342 6.979 22.438 1 24.61 62 MET B O 1
ATOM 1017 N N . THR B 1 39 ? -3.794 8.611 22.301 1 22.89 63 THR B N 1
ATOM 1018 C CA . THR B 1 39 ? -3.073 8.025 21.174 1 22.82 63 THR B CA 1
ATOM 1019 C C . THR B 1 39 ? -2.471 6.704 21.612 1 22.15 63 THR B C 1
ATOM 1020 O O . THR B 1 39 ? -2.733 5.683 20.994 1 22.8 63 THR B O 1
ATOM 1024 N N . LYS B 1 40 ? -1.763 6.707 22.735 1 21.11 64 LYS B N 1
ATOM 1025 C CA . LYS B 1 40 ? -1.145 5.506 23.285 1 20.69 64 LYS B CA 1
ATOM 1026 C C . LYS B 1 40 ? -2.169 4.439 23.711 1 20.48 64 LYS B C 1
ATOM 1027 O O . LYS B 1 40 ? -1.753 3.345 24.093 1 21.21 64 LYS B O 1
ATOM 1033 N N . ARG B 1 41 ? -3.491 4.762 23.678 1 19.29 65 ARG B N 1
ATOM 1034 C CA . ARG B 1 41 ? -4.597 3.888 24.053 1 18.44 65 ARG B CA 1
ATOM 1035 C C . ARG B 1 41 ? -4.421 3.366 25.474 1 17.67 65 ARG B C 1
ATOM 1036 O O . ARG B 1 41 ? -4.576 2.177 25.726 1 17.29 65 ARG B O 1
ATOM 1044 N N . LEU B 1 42 ? -4.072 4.259 26.403 1 17.41 66 LEU B N 1
ATOM 1045 C CA . LEU B 1 42 ? -3.845 3.883 27.8 1 17.23 66 LEU B CA 1
ATOM 1046 C C . LEU B 1 42 ? -5.096 3.793 28.644 1 17.26 66 LEU B C 1
ATOM 1047 O O . LEU B 1 42 ? -5.034 3.242 29.731 1 16.96 66 LEU B O 1
ATOM 1052 N N . TYR B 1 43 ? -6.227 4.328 28.17 1 17.74 67 TYR B N 1
ATOM 1053 C CA . TYR B 1 43 ? -7.477 4.301 28.927 1 18.49 67 TYR B CA 1
ATOM 1054 C C . TYR B 1 43 ? -8.178 2.948 28.909 1 18.9 67 TYR B C 1
ATOM 1055 O O . TYR B 1 43 ? -8.017 2.198 27.967 1 18.95 67 TYR B O 1
ATOM 1064 N N . ASP B 1 44 ? -8.987 2.66 29.939 1 19.45 68 ASP B N 1
ATOM 1065 C CA . ASP B 1 44 ? -9.815 1.457 30.06 1 20.19 68 ASP B CA 1
ATOM 1066 C C . ASP B 1 44 ? -10.956 1.594 29.036 1 20.66 68 ASP B C 1
ATOM 1067 O O . ASP B 1 44 ? -11.632 2.609 29.042 1 21.17 68 ASP B O 1
ATOM 1072 N N . GLU B 1 45 ? -11.172 0.586 28.182 1 20.68 69 GLU B N 1
ATOM 1073 C CA . GLU B 1 45 ? -12.18 0.574 27.109 1 21.29 69 GLU B CA 1
ATOM 1074 C C . GLU B 1 45 ? -13.604 0.87 27.575 1 20.73 69 GLU B C 1
ATOM 1075 O O . GLU B 1 45 ? -14.35 1.548 26.868 1 20.64 69 GLU B O 1
ATOM 1081 N N . LYS B 1 46 ? -13.987 0.341 28.746 1 20.09 70 LYS B N 1
ATOM 1082 C CA . LYS B 1 46 ? -15.336 0.485 29.291 1 19.84 70 LYS B CA 1
ATOM 1083 C C . LYS B 1 46 ? -15.509 1.681 30.244 1 19.42 70 LYS B C 1
ATOM 1084 O O . LYS B 1 46 ? -16.453 2.456 30.084 1 19.42 70 LYS B O 1
ATOM 1090 N N . GLN B 1 47 ? -14.622 1.826 31.248 1 18.63 71 GLN B N 1
ATOM 1091 C CA . GLN B 1 47 ? -14.671 2.975 32.16 1 17.85 71 GLN B CA 1
ATOM 1092 C C . GLN B 1 47 ? -13.505 3.86 31.747 1 16.84 71 GLN B C 1
ATOM 1093 O O . GLN B 1 47 ? -12.41 3.76 32.294 1 17.24 71 GLN B O 1
ATOM 1099 N N . GLN B 1 48 ? -13.738 4.681 30.713 1 15.47 72 GLN B N 1
ATOM 1100 C CA . GLN B 1 48 ? -12.743 5.486 30.015 1 14.28 72 GLN B CA 1
ATOM 1101 C C . GLN B 1 48 ? -12.153 6.63 30.791 1 13.41 72 GLN B C 1
ATOM 1102 O O . GLN B 1 48 ? -11.461 7.443 30.201 1 13.11 72 GLN B O 1
ATOM 1108 N N . HIS B 1 49 ? -12.313 6.642 32.109 1 13.12 73 HIS B N 1
ATOM 1109 C CA . HIS B 1 49 ? -11.59 7.589 32.949 1 12.98 73 HIS B CA 1
ATOM 1110 C C . HIS B 1 49 ? -10.366 6.923 33.6 1 13.53 73 HIS B C 1
ATOM 1111 O O . HIS B 1 49 ? -9.521 7.638 34.114 1 14.49 73 HIS B O 1
ATOM 1118 N N . ILE B 1 50 ? -10.276 5.577 33.617 1 12.8 74 ILE B N 1
ATOM 1119 C CA . ILE B 1 50 ? -9.164 4.871 34.246 1 12.96 74 ILE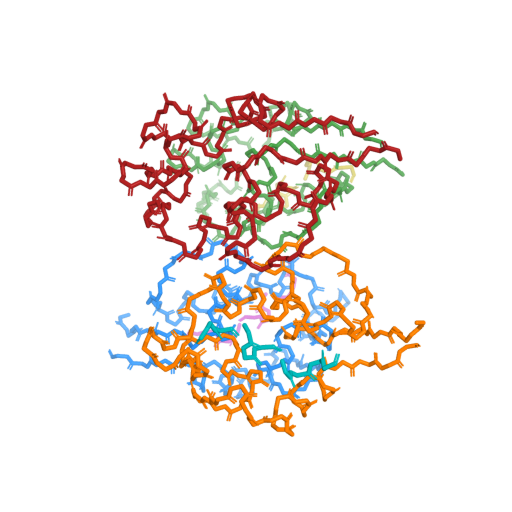 B CA 1
ATOM 1120 C C . ILE B 1 50 ? -8.059 4.726 33.21 1 13.34 74 ILE B C 1
ATOM 1121 O O . ILE B 1 50 ? -8.33 4.354 32.076 1 13.68 74 ILE B O 1
ATOM 1126 N N . VAL B 1 51 ? -6.82 5.041 33.598 1 12.75 75 VAL B N 1
ATOM 1127 C CA . VAL B 1 51 ? -5.632 4.999 32.759 1 12.55 75 VAL B CA 1
ATOM 1128 C C . VAL B 1 51 ? -4.679 3.935 33.319 1 13.32 75 VAL B C 1
ATOM 1129 O O . VAL B 1 51 ? -4.471 3.885 34.53 1 13.67 75 VAL B O 1
ATOM 1133 N N . TYR B 1 52 ? -4.131 3.069 32.457 1 13.47 76 TYR B N 1
ATOM 1134 C CA . TYR B 1 52 ? -3.155 2.036 32.844 1 13.91 76 TYR B CA 1
ATOM 1135 C C . TYR B 1 52 ? -1.859 2.389 32.168 1 13.99 76 TYR B C 1
ATOM 1136 O O . TYR B 1 52 ? -1.814 2.418 30.943 1 13.56 76 TYR B O 1
ATOM 1145 N N . CYS B 1 53 ? -0.799 2.627 32.956 1 14.42 77 CYS B N 1
ATOM 1146 C CA . CYS B 1 53 ? 0.513 3.036 32.464 1 15.2 77 CYS B CA 1
ATOM 1147 C C . CYS B 1 53 ? 1.643 2.251 33.146 1 15.85 77 CYS B C 1
ATOM 1148 O O . CYS B 1 53 ? 2.671 2.838 33.508 1 16.05 77 CYS B O 1
ATOM 1151 N N . SER B 1 54 ? 1.445 0.921 33.311 1 15.69 78 SER B N 1
ATOM 1152 C CA . SER B 1 54 ? 2.349 -0.026 33.976 1 15.98 78 SER B CA 1
ATOM 1153 C C . SER B 1 54 ? 3.754 -0.086 33.358 1 16.16 78 SER B C 1
ATOM 1154 O O . SER B 1 54 ? 4.764 -0.058 34.085 1 16.66 78 SER B O 1
ATOM 1157 N N . ASN B 1 55 ? 3.822 -0.233 32.033 1 15.37 79 ASN B N 1
ATOM 1158 C CA . ASN B 1 55 ? 5.112 -0.286 31.356 1 15.23 79 ASN B CA 1
ATOM 1159 C C . ASN B 1 55 ? 5.189 0.91 30.434 1 15.23 79 ASN B C 1
ATOM 1160 O O . ASN B 1 55 ? 5.52 0.798 29.256 1 14.91 79 ASN B O 1
ATOM 1162 N N . ASP B 1 56 ? 4.878 2.074 30.982 1 15.75 80 ASP B N 1
ATOM 1163 C CA . ASP B 1 56 ? 4.834 3.299 30.23 1 16.31 80 ASP B CA 1
ATOM 1164 C C . ASP B 1 56 ? 5.547 4.406 30.971 1 17.71 80 ASP B C 1
ATOM 1165 O O . ASP B 1 56 ? 5.588 4.411 32.205 1 18.08 80 ASP B O 1
ATOM 1170 N N . LEU B 1 57 ? 6.084 5.368 30.212 1 18.3 81 LEU B N 1
ATOM 1171 C CA . LEU B 1 57 ? 6.773 6.538 30.743 1 19.1 81 LEU B CA 1
ATOM 1172 C C . LEU B 1 57 ? 5.864 7.327 31.683 1 19.89 81 LEU B C 1
ATOM 1173 O O . LEU B 1 57 ? 6.325 7.847 32.707 1 20.39 81 LEU B O 1
ATOM 1178 N N . LEU B 1 58 ? 4.568 7.402 31.34 1 19.82 82 LEU B N 1
ATOM 1179 C CA . LEU B 1 58 ? 3.564 8.099 32.134 1 20.38 82 LEU B CA 1
ATOM 1180 C C . LEU B 1 58 ? 3.452 7.507 33.546 1 21.6 82 LEU B C 1
ATOM 1181 O O . LEU B 1 58 ? 3.204 8.257 34.486 1 22.27 82 LEU B O 1
ATOM 1186 N N . GLY B 1 59 ? 3.689 6.204 33.693 1 21.49 83 GLY B N 1
ATOM 1187 C CA . GLY B 1 59 ? 3.658 5.548 34.991 1 22.17 83 GLY B CA 1
ATOM 1188 C C . GLY B 1 59 ? 4.72 6.065 35.932 1 22.85 83 GLY B C 1
ATOM 1189 O O . GLY B 1 59 ? 4.444 6.29 37.106 1 22.59 83 GLY B O 1
ATOM 1190 N N . ASP B 1 60 ? 5.932 6.299 35.404 1 23.85 84 ASP B N 1
ATOM 1191 C CA . ASP B 1 60 ? 7.066 6.847 36.163 1 25.16 84 ASP B CA 1
ATOM 1192 C C . ASP B 1 60 ? 6.842 8.336 36.452 1 25.66 84 ASP B C 1
ATOM 1193 O O . ASP B 1 60 ? 7.278 8.842 37.48 1 25.8 84 ASP B O 1
ATOM 1198 N N . LEU B 1 61 ? 6.222 9.05 35.511 1 25.65 85 LEU B N 1
ATOM 1199 C CA . LEU B 1 61 ? 5.931 10.466 35.679 1 26.12 85 LEU B CA 1
ATOM 1200 C C . LEU B 1 61 ? 4.812 10.692 36.7 1 26.22 85 LEU B C 1
ATOM 1201 O O . LEU B 1 61 ? 4.829 11.686 37.418 1 26.78 85 LEU B O 1
ATOM 1206 N N . PHE B 1 62 ? 3.852 9.77 36.782 1 25.65 86 PHE B N 1
ATOM 1207 C CA . PHE B 1 62 ? 2.733 9.887 37.704 1 25.46 86 PHE B CA 1
ATOM 1208 C C . PHE B 1 62 ? 3.026 9.279 39.079 1 25.18 86 PHE B C 1
ATOM 1209 O O . PHE B 1 62 ? 2.478 9.732 40.078 1 25.79 86 PHE B O 1
ATOM 1217 N N . GLY B 1 63 ? 3.883 8.27 39.132 1 24.4 87 GLY B N 1
ATOM 1218 C CA . GLY B 1 63 ? 4.257 7.63 40.389 1 23.83 87 GLY B CA 1
ATOM 1219 C C . GLY B 1 63 ? 3.407 6.44 40.786 1 22.91 87 GLY B C 1
ATOM 1220 O O . GLY B 1 63 ? 3.44 6.012 41.943 1 22.68 87 GLY B O 1
ATOM 1221 N N . VAL B 1 64 ? 2.631 5.899 39.828 1 22.15 88 VAL B N 1
ATOM 1222 C CA . VAL B 1 64 ? 1.752 4.749 40.055 1 21.83 88 VAL B CA 1
ATOM 1223 C C . VAL B 1 64 ? 1.445 4.039 38.736 1 21.13 88 VAL B C 1
ATOM 1224 O O . VAL B 1 64 ? 1.426 4.675 37.681 1 21.44 88 VAL B O 1
ATOM 1226 N N . PRO B 1 65 ? 1.152 2.725 38.775 1 20.06 89 PRO B N 1
ATOM 1227 C CA . PRO B 1 65 ? 0.838 2 37.532 1 19.14 89 PRO B CA 1
ATOM 1228 C C . PRO B 1 65 ? -0.521 2.343 36.917 1 17.89 89 PRO B C 1
ATOM 1229 O O . PRO B 1 65 ? -0.722 2.166 35.721 1 17.54 89 PRO B O 1
ATOM 1233 N N . SER B 1 66 ? -1.459 2.808 37.734 1 17.19 90 SER B N 1
ATOM 1234 C CA . SER B 1 66 ? -2.787 3.188 37.251 1 16.79 90 SER B CA 1
ATOM 1235 C C . SER B 1 66 ? -3.368 4.345 38.046 1 16.12 90 SER B C 1
ATOM 1236 O O . SER B 1 66 ? -2.853 4.683 39.114 1 16.09 90 SER B O 1
ATOM 1239 N N . PHE B 1 67 ? -4.429 4.969 37.502 1 15.52 91 PHE B N 1
ATOM 1240 C CA . PHE B 1 67 ? -5.124 6.108 38.098 1 15.29 91 PHE B CA 1
ATOM 1241 C C . PHE B 1 67 ? -6.369 6.492 37.281 1 14.6 91 PHE B C 1
ATOM 1242 O O . PHE B 1 67 ? -6.532 6.042 36.157 1 14.21 91 PHE B O 1
ATOM 1250 N N . SER B 1 68 ? -7.228 7.346 37.844 1 14.09 92 SER B N 1
ATOM 1251 C CA . SER B 1 68 ? -8.42 7.855 37.181 1 13.95 92 SER B CA 1
ATOM 1252 C C . SER B 1 68 ? -8.228 9.34 36.893 1 12.99 92 SER B C 1
ATOM 1253 O O . SER B 1 68 ? -7.612 10.029 37.71 1 12.88 92 SER B O 1
ATOM 1256 N N . VAL B 1 69 ? -8.763 9.856 35.763 1 12.53 93 VAL B N 1
ATOM 1257 C CA . VAL B 1 69 ? -8.616 11.298 35.477 1 12.67 93 VAL B CA 1
ATOM 1258 C C . VAL B 1 69 ? -9.435 12.165 36.48 1 12.57 93 VAL B C 1
ATOM 1259 O O . VAL B 1 69 ? -9.162 13.347 36.607 1 13.2 93 VAL B O 1
ATOM 1263 N N . LYS B 1 70 ? -10.387 11.577 37.223 1 11.98 94 LYS B N 1
ATOM 1264 C CA . LYS B 1 70 ? -11.161 12.283 38.242 1 12.1 94 LYS B CA 1
ATOM 1265 C C . LYS B 1 70 ? -10.282 12.726 39.453 1 12.95 94 LYS B C 1
ATOM 1266 O O . LYS B 1 70 ? -10.673 13.625 40.205 1 13.61 94 LYS B O 1
ATOM 1272 N N . GLU B 1 71 ? -9.083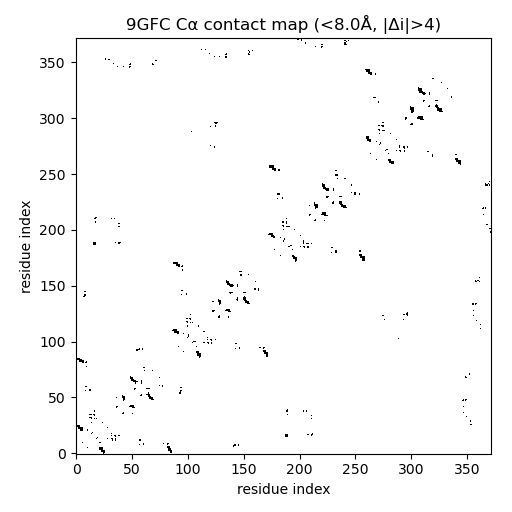 12.12 39.613 1 12.63 95 GLU B N 1
ATOM 1273 C CA . GLU B 1 71 ? -8.113 12.439 40.655 1 12.6 95 GLU B CA 1
ATOM 1274 C C . GLU B 1 71 ? -7.349 13.714 40.251 1 12.65 95 GLU B C 1
ATOM 1275 O O . GLU B 1 71 ? -6.147 13.668 39.976 1 13.42 95 GLU B O 1
ATOM 1281 N N . HIS B 1 72 ? -8.046 14.842 40.191 1 11.9 96 HIS B N 1
ATOM 1282 C CA . HIS B 1 72 ? -7.443 16.103 39.769 1 11.84 96 HIS B CA 1
ATOM 1283 C C . HIS B 1 72 ? -6.212 16.542 40.538 1 12.21 96 HIS B C 1
ATOM 1284 O O . HIS B 1 72 ? -5.283 16.991 39.886 1 13 96 HIS B O 1
ATOM 1291 N N . ARG B 1 73 ? -6.159 16.408 41.881 1 11.9 97 ARG B N 1
ATOM 1292 C CA . ARG B 1 73 ? -4.96 16.832 42.62 1 12.34 97 ARG B CA 1
ATOM 1293 C C . ARG B 1 73 ? -3.712 16.059 42.17 1 12.79 97 ARG B C 1
ATOM 1294 O O . ARG B 1 73 ? -2.682 16.672 41.869 1 13.37 97 ARG B O 1
ATOM 1302 N N . LYS B 1 74 ? -3.82 14.717 42.13 1 11.79 98 LYS B N 1
ATOM 1303 C CA . LYS B 1 74 ? -2.779 13.799 41.737 1 11.36 98 LYS B CA 1
ATOM 1304 C C . LYS B 1 74 ? -2.276 14.125 40.339 1 10.91 98 LYS B C 1
ATOM 1305 O O . LYS B 1 74 ? -1.066 14.08 40.093 1 10.91 98 LYS B O 1
ATOM 1311 N N . ILE B 1 75 ? -3.19 14.463 39.423 1 10.34 99 ILE B N 1
ATOM 1312 C CA . ILE B 1 75 ? -2.804 14.775 38.052 1 11 99 ILE B CA 1
ATOM 1313 C C . ILE B 1 75 ? -2.156 16.131 37.937 1 12.23 99 ILE B C 1
ATOM 1314 O O . ILE B 1 75 ? -1.2 16.278 37.174 1 12.99 99 ILE B O 1
ATOM 1319 N N . TYR B 1 76 ? -2.676 17.125 38.665 1 12.32 100 TYR B N 1
ATOM 1320 C CA . TYR B 1 76 ? -2.087 18.448 38.623 1 13.74 100 TYR B CA 1
ATOM 1321 C C . TYR B 1 76 ? -0.749 18.518 39.377 1 14.67 100 TYR B C 1
ATOM 1322 O O . TYR B 1 76 ? 0.071 19.374 39.052 1 14.87 100 TYR B O 1
ATOM 1331 N N . THR B 1 77 ? -0.499 17.583 40.327 1 14.65 101 THR B N 1
ATOM 1332 C CA . THR B 1 77 ? 0.767 17.47 41.056 1 14.94 101 THR B CA 1
ATOM 1333 C C . THR B 1 77 ? 1.826 16.955 40.086 1 15.86 101 THR B C 1
ATOM 1334 O O . THR B 1 77 ? 2.94 17.463 40.073 1 16.17 101 THR B O 1
ATOM 1338 N N . MET B 1 78 ? 1.474 15.948 39.265 1 16.22 102 MET B N 1
ATOM 1339 C CA . MET B 1 78 ? 2.338 15.371 38.255 1 16.98 102 MET B CA 1
ATOM 1340 C C . MET B 1 78 ? 2.661 16.452 37.221 1 17.55 102 MET B C 1
ATOM 1341 O O . MET B 1 78 ? 3.826 16.599 36.849 1 17.93 102 MET B O 1
ATOM 1346 N N . ILE B 1 79 ? 1.653 17.237 36.782 1 17.29 103 ILE B N 1
ATOM 1347 C CA . ILE B 1 79 ? 1.909 18.312 35.811 1 17.35 103 ILE B CA 1
ATOM 1348 C C . ILE B 1 79 ? 2.819 19.425 36.39 1 17.13 103 ILE B C 1
ATOM 1349 O O . ILE B 1 79 ? 3.922 19.624 35.892 1 16.97 103 ILE B O 1
ATOM 1354 N N . TYR B 1 80 ? 2.373 20.117 37.447 1 16.96 104 TYR B N 1
ATOM 1355 C CA . TYR B 1 80 ? 3.114 21.236 38.007 1 17.26 104 TYR B CA 1
ATOM 1356 C C . TYR B 1 80 ? 4.508 20.878 38.54 1 16.65 104 TYR B C 1
ATOM 1357 O O . TYR B 1 80 ? 5.452 21.603 38.222 1 17.39 104 TYR B O 1
ATOM 1366 N N . ARG B 1 81 ? 4.664 19.783 39.298 1 15.23 105 ARG B N 1
ATOM 1367 C CA . ARG B 1 81 ? 5.991 19.394 39.791 1 14.88 105 ARG B CA 1
ATOM 1368 C C . ARG B 1 81 ? 6.987 19.095 38.69 1 14.24 105 ARG B C 1
ATOM 1369 O O . ARG B 1 81 ? 8.191 19.083 38.959 1 14.11 105 ARG B O 1
ATOM 1377 N N . ASN B 1 82 ? 6.504 18.836 37.458 1 13.48 106 ASN B N 1
ATOM 1378 C CA . ASN B 1 82 ? 7.373 18.479 36.353 1 13.06 106 ASN B CA 1
ATOM 1379 C C . ASN B 1 82 ? 7.553 19.55 35.303 1 12.4 106 ASN B C 1
ATOM 1380 O O . ASN B 1 82 ? 7.842 19.245 34.154 1 11.95 106 ASN B O 1
ATOM 1385 N N . LEU B 1 83 ? 7.505 20.801 35.725 1 12.28 107 LEU B N 1
ATOM 1386 C CA . LEU B 1 83 ? 7.78 21.927 34.855 1 12.44 107 LEU B CA 1
ATOM 1387 C C . LEU B 1 83 ? 8.271 23.141 35.662 1 12.67 107 LEU B C 1
ATOM 1388 O O . LEU B 1 83 ? 8.291 23.116 36.903 1 13.16 107 LEU B O 1
ATOM 1393 N N . VAL B 1 84 ? 8.728 24.18 34.948 1 11.79 108 VAL B N 1
ATOM 1394 C CA . VAL B 1 84 ? 9.169 25.425 35.544 1 10.94 108 VAL B CA 1
ATOM 1395 C C . VAL B 1 84 ? 8.259 26.539 35.016 1 11.36 108 VAL B C 1
ATOM 1396 O O . VAL B 1 84 ? 8.037 26.592 33.801 1 11.65 108 VAL B O 1
ATOM 1400 N N . VAL B 1 85 ? 7.721 27.417 35.899 1 11.1 109 VAL B N 1
ATOM 1401 C CA . VAL B 1 85 ? 6.966 28.576 35.405 1 11.41 109 VAL B CA 1
ATOM 1402 C C . VAL B 1 85 ? 8 29.626 35.025 1 12.03 109 VAL B C 1
ATOM 1403 O O . VAL B 1 85 ? 8.763 30.09 35.882 1 12.07 109 VAL B O 1
ATOM 1407 N N . VAL B 1 86 ? 8.069 29.957 33.723 1 12.12 110 VAL B N 1
ATOM 1408 C CA . VAL B 1 86 ? 9.102 30.838 33.189 1 12.51 110 VAL B CA 1
ATOM 1409 C C . VAL B 1 86 ? 8.705 32.315 32.958 1 12.38 110 VAL B C 1
ATOM 1410 O O . VAL B 1 86 ? 7.535 32.697 32.998 1 12.5 110 VAL B O 1
ATOM 1414 N N . GLU C 1 1 ? 27.541 29.115 8.967 1 35.87 25 GLU C N 1
ATOM 1415 C CA . GLU C 1 1 ? 26.146 29.459 9.229 1 36.8 25 GLU C CA 1
ATOM 1416 C C . GLU C 1 1 ? 25.135 28.7 8.345 1 37.55 25 GLU C C 1
ATOM 1417 O O . GLU C 1 1 ? 23.962 29.071 8.315 1 37.62 25 GLU C O 1
ATOM 1423 N N . THR C 1 2 ? 25.565 27.635 7.649 1 37.89 26 THR C N 1
ATOM 1424 C CA . THR C 1 2 ? 24.668 26.897 6.747 1 38.51 26 THR C CA 1
ATOM 1425 C C . THR C 1 2 ? 23.847 25.813 7.481 1 38.48 26 THR C C 1
ATOM 1426 O O . THR C 1 2 ? 24.366 25.079 8.319 1 38.87 26 THR C O 1
ATOM 1430 N N . LEU C 1 3 ? 22.559 25.729 7.15 1 37.92 27 LEU C N 1
ATOM 1431 C CA . LEU C 1 3 ? 21.676 24.721 7.719 1 38.15 27 LEU C CA 1
ATOM 1432 C C . LEU C 1 3 ? 21.07 23.88 6.602 1 38.02 27 LEU C C 1
ATOM 1433 O O . LEU C 1 3 ? 20.918 24.353 5.482 1 38.1 27 LEU C O 1
ATOM 1438 N N . VAL C 1 4 ? 20.766 22.615 6.89 1 37.77 28 VAL C N 1
ATOM 1439 C CA . VAL C 1 4 ? 20.201 21.701 5.907 1 37.99 28 VAL C CA 1
ATOM 1440 C C . VAL C 1 4 ? 18.954 20.998 6.45 1 38.2 28 VAL C C 1
ATOM 1441 O O . VAL C 1 4 ? 18.827 20.785 7.657 1 37.99 28 VAL C O 1
ATOM 1445 N N . ARG C 1 5 ? 18.036 20.631 5.556 1 38.55 29 ARG C N 1
ATOM 1446 C CA . ARG C 1 5 ? 16.824 19.907 5.93 1 39.54 29 ARG C CA 1
ATOM 1447 C C . ARG C 1 5 ? 16.826 18.564 5.215 1 40.33 29 ARG C C 1
ATOM 1448 O O . ARG C 1 5 ? 16.512 18.499 4.026 1 40.54 29 ARG C O 1
ATOM 1456 N N . PRO C 1 6 ? 17.2 17.481 5.923 1 40.59 30 PRO C N 1
ATOM 1457 C CA . PRO C 1 6 ? 17.278 16.163 5.272 1 40.77 30 PRO C CA 1
ATOM 1458 C C . PRO C 1 6 ? 15.97 15.611 4.691 1 41.13 30 PRO C C 1
ATOM 1459 O O . PRO C 1 6 ? 14.871 15.978 5.108 1 41.24 30 PRO C O 1
ATOM 1463 N N . LYS C 1 7 ? 16.116 14.734 3.691 1 40.99 31 LYS C N 1
ATOM 1464 C CA . LYS C 1 7 ? 15.026 14.036 3.022 1 41.49 31 LYS C CA 1
ATOM 1465 C C . LYS C 1 7 ? 14.473 12.945 3.975 1 41.22 31 LYS C C 1
ATOM 1466 O O . LYS C 1 7 ? 15.169 12.562 4.906 1 41.16 31 LYS C O 1
ATOM 1472 N N . PRO C 1 8 ? 13.238 12.437 3.772 1 40.87 32 PRO C N 1
ATOM 1473 C CA . PRO C 1 8 ? 12.658 11.473 4.728 1 40.7 32 PRO C CA 1
ATOM 1474 C C . PRO C 1 8 ? 13.517 10.278 5.194 1 40.47 32 PRO C C 1
ATOM 1475 O O . PRO C 1 8 ? 13.608 10.071 6.406 1 40.87 32 PRO C O 1
ATOM 1479 N N . LEU C 1 9 ? 14.134 9.5 4.286 1 39.47 33 LEU C N 1
ATOM 1480 C CA . LEU C 1 9 ? 14.93 8.345 4.707 1 38.93 33 LEU C CA 1
ATOM 1481 C C . LEU C 1 9 ? 16.21 8.759 5.446 1 38.05 33 LEU C C 1
ATOM 1482 O O . LEU C 1 9 ? 16.576 8.114 6.423 1 38.15 33 LEU C O 1
ATOM 1487 N N . LEU C 1 10 ? 16.861 9.855 5.019 1 37.17 34 LEU C N 1
ATOM 1488 C CA . LEU C 1 10 ? 18.052 10.365 5.713 1 36.8 34 LEU C CA 1
ATOM 1489 C C . LEU C 1 10 ? 17.654 10.989 7.072 1 36.4 34 LEU C C 1
ATOM 1490 O O . LEU C 1 10 ? 18.417 10.891 8.026 1 36.4 34 LEU C O 1
ATOM 1495 N N . LEU C 1 11 ? 16.44 11.561 7.167 1 35.98 35 LEU C N 1
ATOM 1496 C CA . LEU C 1 11 ? 15.873 12.137 8.382 1 36.32 35 LEU C CA 1
ATOM 1497 C C . LEU C 1 11 ? 15.588 11.027 9.38 1 36.61 35 LEU C C 1
ATOM 1498 O O . LEU C 1 11 ? 15.966 11.169 10.537 1 37.08 35 LEU C O 1
ATOM 1503 N N . LYS C 1 12 ? 14.971 9.903 8.937 1 35.94 36 LYS C N 1
ATOM 1504 C CA . LYS C 1 12 ? 14.693 8.768 9.825 1 35.81 36 LYS C CA 1
ATOM 1505 C C . LYS C 1 12 ? 15.965 7.963 10.192 1 35.82 36 LYS C C 1
ATOM 1506 O O . LYS C 1 12 ? 15.942 7.149 11.111 1 35.7 36 LYS C O 1
ATOM 1512 N N . LEU C 1 13 ? 17.064 8.188 9.473 1 35.65 37 LEU C N 1
ATOM 1513 C CA . LEU C 1 13 ? 18.357 7.586 9.769 1 36.05 37 LEU C CA 1
ATOM 1514 C C . LEU C 1 13 ? 19.035 8.364 10.918 1 36.05 37 LEU C C 1
ATOM 1515 O O . LEU C 1 13 ? 19.794 7.778 11.696 1 35.94 37 LEU C O 1
ATOM 1520 N N . LEU C 1 14 ? 18.771 9.692 11.003 1 35.78 38 LEU C N 1
ATOM 1521 C CA . LEU C 1 14 ? 19.294 10.58 12.029 1 35.86 38 LEU C CA 1
ATOM 1522 C C . LEU C 1 14 ? 18.408 10.517 13.273 1 35.89 38 LEU C C 1
ATOM 1523 O O . LEU C 1 14 ? 18.923 10.379 14.377 1 36.17 38 LEU C O 1
ATOM 1528 N N . LYS C 1 15 ? 17.086 10.562 13.097 1 35.75 39 LYS C N 1
ATOM 1529 C CA . LYS C 1 15 ? 16.122 10.487 14.199 1 36.46 39 LYS C CA 1
ATOM 1530 C C . LYS C 1 15 ? 16.22 9.172 14.972 1 37.8 39 LYS C C 1
ATOM 1531 O O . LYS C 1 15 ? 15.989 9.149 16.181 1 38.02 39 LYS C O 1
ATOM 1537 N N . SER C 1 16 ? 16.565 8.081 14.272 1 38.5 40 SER C N 1
ATOM 1538 C CA . SER C 1 16 ? 16.679 6.753 14.857 1 39.75 40 SER C CA 1
ATOM 1539 C C . SER C 1 16 ? 17.81 6.613 15.844 1 40.84 40 SER C C 1
ATOM 1540 O O . SER C 1 16 ? 17.684 5.802 16.755 1 41.22 40 SER C O 1
ATOM 1543 N N . VAL C 1 17 ? 18.914 7.363 15.674 1 41.26 41 VAL C N 1
ATOM 1544 C CA . VAL C 1 17 ? 20.039 7.23 16.593 1 42.28 41 VAL C CA 1
ATOM 1545 C C . VAL C 1 17 ? 20.166 8.361 17.607 1 43.07 41 VAL C C 1
ATOM 1546 O O . VAL C 1 17 ? 21.205 8.438 18.258 1 43.28 41 VAL C O 1
ATOM 1550 N N . GLY C 1 18 ? 19.13 9.18 17.788 1 43.37 42 GLY C N 1
ATOM 1551 C CA . GLY C 1 18 ? 19.177 10.213 18.82 1 44.17 42 GLY C CA 1
ATOM 1552 C C . GLY C 1 18 ? 18.83 11.642 18.468 1 44.76 42 GLY C C 1
ATOM 1553 O O . GLY C 1 18 ? 18.634 12.452 19.38 1 45.15 42 GLY C O 1
ATOM 1554 N N . ALA C 1 19 ? 18.759 11.983 17.171 1 44.57 43 ALA C N 1
ATOM 1555 C CA . ALA C 1 19 ? 18.452 13.358 16.775 1 44.82 43 ALA C CA 1
ATOM 1556 C C . ALA C 1 19 ? 16.958 13.658 16.863 1 44.87 43 ALA C C 1
ATOM 1557 O O . ALA C 1 19 ? 16.137 12.821 16.488 1 44.86 43 ALA C O 1
ATOM 1559 N N . GLN C 1 20 ? 16.603 14.836 17.393 1 44.66 44 GLN C N 1
ATOM 1560 C CA . GLN C 1 20 ? 15.196 15.205 17.55 1 45 44 GLN C CA 1
ATOM 1561 C C . GLN C 1 20 ? 14.757 16.313 16.599 1 45.05 44 GLN C C 1
ATOM 1562 O O . GLN C 1 20 ? 13.58 16.377 16.245 1 45.19 44 GLN C O 1
ATOM 1568 N N . LYS C 1 21 ? 15.688 17.196 16.205 1 44.63 45 LYS C N 1
ATOM 1569 C CA . LYS C 1 21 ? 15.386 18.348 15.355 1 44.8 45 LYS C CA 1
ATOM 1570 C C . LYS C 1 21 ? 15.086 17.993 13.879 1 44.68 45 LYS C C 1
ATOM 1571 O O . LYS C 1 21 ? 15.272 16.851 13.466 1 44.89 45 LYS C O 1
ATOM 1577 N N . ASP C 1 22 ? 14.559 18.965 13.105 1 44.05 46 ASP C N 1
ATOM 1578 C CA . ASP C 1 22 ? 14.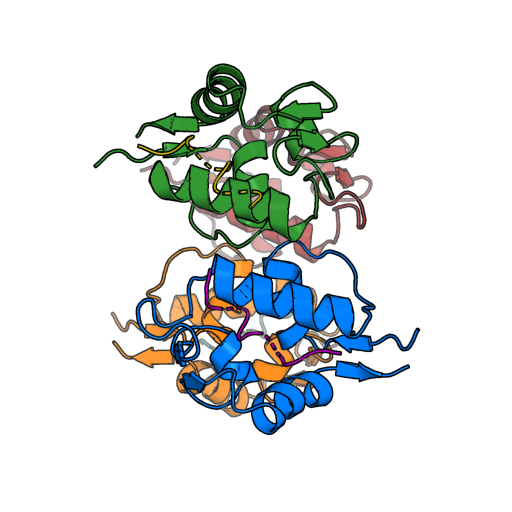274 18.78 11.672 1 43.8 46 ASP C CA 1
ATOM 1579 C C . ASP C 1 22 ? 15.298 19.52 10.774 1 42.46 46 ASP C C 1
ATOM 1580 O O . ASP C 1 22 ? 15.483 19.156 9.611 1 42.28 46 ASP C O 1
ATOM 1585 N N . THR C 1 23 ? 15.979 20.531 11.339 1 41.27 47 THR C N 1
ATOM 1586 C CA . THR C 1 23 ? 16.979 21.341 10.659 1 40.43 47 THR C CA 1
ATOM 1587 C C . THR C 1 23 ? 18.301 21.147 11.39 1 39.39 47 THR C C 1
ATOM 1588 O O . THR C 1 23 ? 18.369 21.336 12.602 1 39.31 47 THR C O 1
ATOM 1592 N N . TYR C 1 24 ? 19.343 20.756 10.665 1 38.47 48 TYR C N 1
ATOM 1593 C CA . TYR C 1 24 ? 20.639 20.485 11.268 1 38.29 48 TYR C CA 1
ATOM 1594 C C . TYR C 1 24 ? 21.75 21.308 10.615 1 38.36 48 TYR C C 1
ATOM 1595 O O . TYR C 1 24 ? 21.588 21.8 9.5 1 38.3 48 TYR C O 1
ATOM 1604 N N . THR C 1 25 ? 22.902 21.421 11.29 1 38.13 49 THR C N 1
ATOM 1605 C CA . THR C 1 25 ? 24.078 22.024 10.68 1 38.17 49 THR C CA 1
ATOM 1606 C C . THR C 1 25 ? 24.781 20.874 9.93 1 37.91 49 THR C C 1
ATOM 1607 O O . THR C 1 25 ? 24.498 19.696 10.191 1 37.93 49 THR C O 1
ATOM 1611 N N . MET C 1 26 ? 25.726 21.2 9.039 1 37.38 50 MET C N 1
ATOM 1612 C CA . MET C 1 26 ? 26.477 20.169 8.317 1 36.96 50 MET C CA 1
ATOM 1613 C C . MET C 1 26 ? 27.354 19.328 9.268 1 36.58 50 MET C C 1
ATOM 1614 O O . MET C 1 26 ? 27.608 18.159 8.986 1 36.58 50 MET C O 1
ATOM 1619 N N . LYS C 1 27 ? 27.796 19.919 10.4 1 36.14 51 LYS C N 1
ATOM 1620 C CA . LYS C 1 27 ? 28.646 19.242 11.376 1 36.2 51 LYS C CA 1
ATOM 1621 C C . LYS C 1 27 ? 27.901 18.164 12.165 1 36.14 51 LYS C C 1
ATOM 1622 O O . LYS C 1 27 ? 28.501 17.156 12.565 1 36.58 51 LYS C O 1
ATOM 1628 N N . GLU C 1 28 ? 26.596 18.359 12.37 1 35.26 52 GLU C N 1
ATOM 1629 C CA . GLU C 1 28 ? 25.789 17.386 13.084 1 35.07 52 GLU C CA 1
ATOM 1630 C C . GLU C 1 28 ? 25.447 16.207 12.19 1 34.51 52 GLU C C 1
ATOM 1631 O O . GLU C 1 28 ? 25.433 15.088 12.669 1 34.58 52 GLU C O 1
ATOM 1637 N N . VAL C 1 29 ? 25.196 16.442 10.896 1 33.75 53 VAL C N 1
ATOM 1638 C CA . VAL C 1 29 ? 24.874 15.384 9.942 1 33.28 53 VAL C CA 1
ATOM 1639 C C . VAL C 1 29 ? 26.032 14.36 9.791 1 32.5 53 VAL C C 1
ATOM 1640 O O . VAL C 1 29 ? 25.781 13.16 9.671 1 32.11 53 VAL C O 1
ATOM 1644 N N . LEU C 1 30 ? 27.287 14.819 9.868 1 32.15 54 LEU C N 1
ATOM 1645 C CA . LEU C 1 30 ? 28.436 13.913 9.803 1 32.51 54 LEU C CA 1
ATOM 1646 C C . LEU C 1 30 ? 28.669 13.214 11.161 1 32.9 54 LEU C C 1
ATOM 1647 O O . LEU C 1 30 ? 29.061 12.045 11.194 1 33.12 54 LEU C O 1
ATOM 1652 N N . PHE C 1 31 ? 28.384 13.914 12.277 1 32.53 55 PHE C N 1
ATOM 1653 C CA . PHE C 1 31 ? 28.495 13.342 13.615 1 32.34 55 PHE C CA 1
ATOM 1654 C C . PHE C 1 31 ? 27.412 12.258 13.855 1 32.12 55 PHE C C 1
ATOM 1655 O O . PHE C 1 31 ? 27.733 11.181 14.327 1 32.02 55 PHE C O 1
ATOM 1663 N N . TYR C 1 32 ? 26.145 12.558 13.573 1 31.95 56 TYR C N 1
ATOM 1664 C CA . TYR C 1 32 ? 25.032 11.626 13.772 1 32.36 56 TYR C CA 1
ATOM 1665 C C . TYR C 1 32 ? 25.06 10.437 12.808 1 32.69 56 TYR C C 1
ATOM 1666 O O . TYR C 1 32 ? 24.401 9.435 13.083 1 32.97 56 TYR C O 1
ATOM 1675 N N . LEU C 1 33 ? 25.784 10.557 11.667 1 32.4 57 LEU C N 1
ATOM 1676 C CA . LEU C 1 33 ? 25.915 9.499 10.652 1 32.16 57 LEU C CA 1
ATOM 1677 C C . LEU C 1 33 ? 26.92 8.431 11.094 1 31.76 57 LEU C C 1
ATOM 1678 O O . LEU C 1 33 ? 26.696 7.24 10.897 1 31.95 57 LEU C O 1
ATOM 1683 N N . GLY C 1 34 ? 28.001 8.861 11.722 1 31.22 58 GLY C N 1
ATOM 1684 C CA . GLY C 1 34 ? 29.004 7.956 12.273 1 31.14 58 GLY C CA 1
ATOM 1685 C C . GLY C 1 34 ? 28.482 7.237 13.504 1 30.72 58 GLY C C 1
ATOM 1686 O O . GLY C 1 34 ? 28.825 6.076 13.741 1 30.7 58 GLY C O 1
ATOM 1687 N N . GLN C 1 35 ? 27.612 7.915 14.276 1 30.27 59 GLN C N 1
ATOM 1688 C CA . GLN C 1 35 ? 26.94 7.339 15.43 1 30.3 59 GLN C CA 1
ATOM 1689 C C . GLN C 1 35 ? 26.024 6.215 14.981 1 31.58 59 GLN C C 1
ATOM 1690 O O . GLN C 1 35 ? 25.894 5.241 15.701 1 31.83 59 GLN C O 1
ATOM 1696 N N . TYR C 1 36 ? 25.38 6.355 13.806 1 32.37 60 TYR C N 1
ATOM 1697 C CA . TYR C 1 36 ? 24.498 5.349 13.217 1 33.52 60 TYR C CA 1
ATOM 1698 C C . TYR C 1 36 ? 25.305 4.085 12.859 1 34.22 60 TYR C C 1
ATOM 1699 O O . TYR C 1 36 ? 24.817 2.965 13.051 1 34.48 60 TYR C O 1
ATOM 1708 N N . ILE C 1 37 ? 26.536 4.269 12.35 1 33.98 61 ILE C N 1
ATOM 1709 C CA . ILE C 1 37 ? 27.403 3.153 11.982 1 34.35 61 ILE C CA 1
ATOM 1710 C C . ILE C 1 37 ? 27.97 2.46 13.224 1 34.35 61 ILE C C 1
ATOM 1711 O O . ILE C 1 37 ? 27.994 1.234 13.286 1 34.42 61 ILE C O 1
ATOM 1716 N N . MET C 1 38 ? 28.37 3.24 14.23 1 34.08 62 MET C N 1
ATOM 1717 C CA . MET C 1 38 ? 28.934 2.701 15.458 1 34.45 62 MET C CA 1
ATOM 1718 C C . MET C 1 38 ? 27.905 2.126 16.446 1 35 62 MET C C 1
ATOM 1719 O O . MET C 1 38 ? 28.266 1.294 17.281 1 35.03 62 MET C O 1
ATOM 1724 N N . THR C 1 39 ? 26.642 2.558 16.369 1 35.31 63 THR C N 1
ATOM 1725 C CA . THR C 1 39 ? 25.619 2.036 17.285 1 36.02 63 THR C CA 1
ATOM 1726 C C . THR C 1 39 ? 25.055 0.736 16.748 1 36.49 63 THR C C 1
ATOM 1727 O O . THR C 1 39 ? 24.893 -0.215 17.506 1 36.9 63 THR C O 1
ATOM 1731 N N . LYS C 1 40 ? 24.796 0.672 15.437 1 36.17 64 LYS C N 1
ATOM 1732 C CA . LYS C 1 40 ? 24.304 -0.556 14.822 1 36.47 64 LYS C CA 1
ATOM 1733 C C . LYS C 1 40 ? 25.433 -1.569 14.518 1 36.57 64 LYS C C 1
ATOM 1734 O O . LYS C 1 40 ? 25.131 -2.722 14.199 1 37.08 64 LYS C O 1
ATOM 1740 N N . ARG C 1 41 ? 26.714 -1.146 14.626 1 36.08 65 ARG C N 1
ATOM 1741 C CA . ARG C 1 41 ? 27.911 -1.948 14.356 1 36.6 65 ARG C CA 1
ATOM 1742 C C . ARG C 1 41 ? 27.967 -2.386 12.903 1 36.89 65 ARG C C 1
ATOM 1743 O O . ARG C 1 41 ? 27.935 -3.578 12.591 1 36.85 65 ARG C O 1
ATOM 1751 N N . LEU C 1 42 ? 28.025 -1.405 12.014 1 36.87 66 LEU C N 1
ATOM 1752 C CA . LEU C 1 42 ? 28.087 -1.661 10.585 1 37.14 66 LEU C CA 1
ATOM 1753 C C . LEU C 1 42 ? 29.528 -1.689 10.035 1 37.18 66 LEU C C 1
ATOM 1754 O O . LEU C 1 42 ? 29.753 -2.174 8.925 1 36.97 66 LEU C O 1
ATOM 1759 N N . TYR C 1 43 ? 30.499 -1.193 10.808 1 37.15 67 TYR C N 1
ATOM 1760 C CA . TYR C 1 43 ? 31.888 -1.174 10.378 1 37.91 67 TYR C CA 1
ATOM 1761 C C . TYR C 1 43 ? 32.566 -2.549 10.53 1 38.16 67 TYR C C 1
ATOM 1762 O O . TYR C 1 43 ? 31.974 -3.48 11.075 1 38.21 67 TYR C O 1
ATOM 1771 N N . ASP C 1 44 ? 33.78 -2.693 9.981 1 38.17 68 ASP C N 1
ATOM 1772 C CA . ASP C 1 44 ? 34.544 -3.935 10.052 1 38.52 68 ASP C CA 1
ATOM 1773 C C . ASP C 1 44 ? 35.263 -4.032 11.405 1 39.21 68 ASP C C 1
ATOM 1774 O O . ASP C 1 44 ? 35.526 -3.008 12.045 1 39.35 68 ASP C O 1
ATOM 1779 N N . GLU C 1 45 ? 35.557 -5.259 11.852 1 39.44 69 GLU C N 1
ATOM 1780 C CA . GLU C 1 45 ? 36.248 -5.452 13.118 1 40.13 69 GLU C CA 1
ATOM 1781 C C . GLU C 1 45 ? 37.731 -5.102 12.995 1 40.34 69 GLU C C 1
ATOM 1782 O O . GLU C 1 45 ? 38.256 -4.364 13.826 1 40.33 69 GLU C O 1
ATOM 1788 N N . LYS C 1 46 ? 38.399 -5.593 11.943 1 40.38 70 LYS C N 1
ATOM 1789 C CA . LYS C 1 46 ? 39.834 -5.367 11.781 1 40.9 70 LYS C CA 1
ATOM 1790 C C . LYS C 1 46 ? 40.179 -4.13 10.941 1 40.98 70 LYS C C 1
ATOM 1791 O O . LYS C 1 46 ? 40.921 -3.269 11.426 1 41.53 70 LYS C O 1
ATOM 1797 N N . GLN C 1 47 ? 39.666 -4.026 9.698 1 40.01 71 GLN C N 1
ATOM 1798 C CA . GLN C 1 47 ? 39.925 -2.846 8.869 1 39.49 71 GLN C CA 1
ATOM 1799 C C . GLN C 1 47 ? 38.733 -1.916 9.036 1 39.14 71 GLN C C 1
ATOM 1800 O O . GLN C 1 47 ? 37.78 -1.986 8.268 1 39.1 71 GLN C O 1
ATOM 1806 N N . GLN C 1 48 ? 38.78 -1.053 10.048 1 38.77 72 GLN C N 1
ATOM 1807 C CA . GLN C 1 48 ? 37.652 -0.211 10.427 1 38.97 72 GLN C CA 1
ATOM 1808 C C . GLN C 1 48 ? 37.29 0.942 9.487 1 38.9 72 GLN C C 1
ATOM 1809 O O . GLN C 1 48 ? 36.633 1.878 9.93 1 39.38 72 GLN C O 1
ATOM 1815 N N . HIS C 1 49 ? 37.626 0.855 8.2 1 38.31 73 HIS C N 1
ATOM 1816 C CA . HIS C 1 49 ? 37.18 1.844 7.215 1 38.33 73 HIS C CA 1
ATOM 1817 C C . HIS C 1 49 ? 36.07 1.28 6.306 1 38.14 73 HIS C C 1
ATOM 1818 O O . HIS C 1 49 ? 35.491 2.027 5.523 1 38.48 73 HIS C O 1
ATOM 1825 N N . ILE C 1 50 ? 35.813 -0.038 6.361 1 37.4 74 ILE C N 1
ATOM 1826 C CA . ILE C 1 50 ? 34.821 -0.684 5.514 1 36.84 74 ILE C CA 1
ATOM 1827 C C . ILE C 1 50 ? 33.47 -0.699 6.223 1 36.52 74 ILE C C 1
ATOM 1828 O O . ILE C 1 50 ? 33.396 -1.058 7.395 1 36.55 74 ILE C O 1
ATOM 1833 N N . VAL C 1 51 ? 32.415 -0.241 5.541 1 36.12 75 VAL C N 1
ATOM 1834 C CA . VAL C 1 51 ? 31.078 -0.207 6.122 1 36.38 75 VAL C CA 1
ATOM 1835 C C . VAL C 1 51 ? 30.171 -1.191 5.368 1 37.4 75 VAL C C 1
ATOM 1836 O O . VAL C 1 51 ? 30.121 -1.164 4.136 1 37.73 75 VAL C O 1
ATOM 1840 N N . TYR C 1 52 ? 29.496 -2.083 6.099 1 37.52 76 TYR C N 1
ATOM 1841 C CA . TYR C 1 52 ? 28.61 -3.076 5.504 1 38.34 76 TYR C CA 1
ATOM 1842 C C . TYR C 1 52 ? 27.165 -2.684 5.774 1 38.37 76 TYR C C 1
ATOM 1843 O O . TYR C 1 52 ? 26.8 -2.451 6.92 1 38.17 76 TYR C O 1
ATOM 1852 N N . CYS C 1 53 ? 26.346 -2.607 4.728 1 38.68 77 CYS C N 1
ATOM 1853 C CA . CYS C 1 53 ? 24.955 -2.187 4.875 1 39.71 77 CYS C CA 1
ATOM 1854 C C . CYS C 1 53 ? 23.995 -2.921 3.919 1 40.74 77 CYS C C 1
ATOM 1855 O O . CYS C 1 53 ? 23.367 -2.284 3.07 1 40.98 77 CYS C O 1
ATOM 1858 N N . SER C 1 54 ? 23.853 -4.25 4.073 1 41.17 78 SER C N 1
ATOM 1859 C CA . SER C 1 54 ? 22.986 -5.027 3.182 1 42.01 78 SER C CA 1
ATOM 1860 C C . SER C 1 54 ? 21.475 -4.837 3.435 1 42.05 78 SER C C 1
ATOM 1861 O O . SER C 1 54 ? 20.765 -4.374 2.537 1 42.2 78 SER C O 1
ATOM 1864 N N . ASN C 1 55 ? 20.979 -5.199 4.628 1 41.77 79 ASN C N 1
ATOM 1865 C CA . ASN C 1 55 ? 19.552 -5.06 4.933 1 41.98 79 ASN C CA 1
ATOM 1866 C C . ASN C 1 55 ? 19.368 -3.92 5.927 1 41.86 79 ASN C C 1
ATOM 1867 O O . ASN C 1 55 ? 18.67 -4.059 6.927 1 41.98 79 ASN C O 1
ATOM 1869 N N . ASP C 1 56 ? 20.015 -2.79 5.652 1 41.45 80 ASP C N 1
ATOM 1870 C CA . ASP C 1 56 ? 19.995 -1.63 6.529 1 41.39 80 ASP C CA 1
ATOM 1871 C C . ASP C 1 56 ? 19.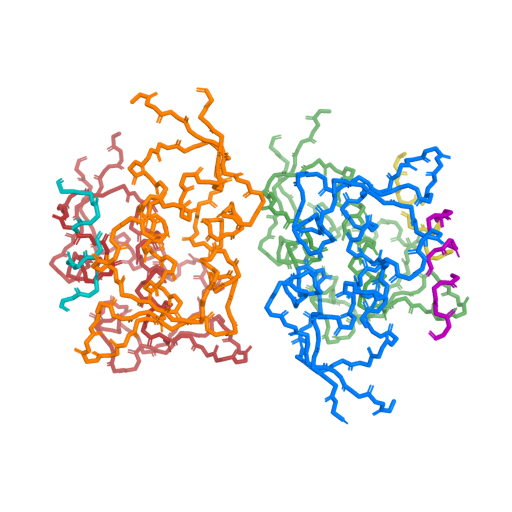396 -0.402 5.844 1 41.4 80 ASP C C 1
ATOM 1872 O O . ASP C 1 56 ? 19.38 -0.317 4.615 1 41.93 80 ASP C O 1
ATOM 1877 N N . LEU C 1 57 ? 18.941 0.571 6.637 1 40.59 81 LEU C N 1
ATOM 1878 C CA . LEU C 1 57 ? 18.437 1.827 6.092 1 40.38 81 LEU C CA 1
ATOM 1879 C C . LEU C 1 57 ? 19.592 2.63 5.426 1 39.7 81 LEU C C 1
ATOM 1880 O O . LEU C 1 57 ? 19.347 3.381 4.486 1 39.8 81 LEU C O 1
ATOM 1885 N N . LEU C 1 58 ? 20.848 2.434 5.889 1 38.91 82 LEU C N 1
ATOM 1886 C CA . LEU C 1 58 ? 22.046 3.052 5.327 1 38.87 82 LEU C CA 1
ATOM 1887 C C . LEU C 1 58 ? 22.271 2.579 3.879 1 39 82 LEU C C 1
ATOM 1888 O O . LEU C 1 58 ? 22.662 3.376 3.027 1 39.16 82 LEU C O 1
ATOM 1893 N N . GLY C 1 59 ? 22.018 1.294 3.621 1 38.69 83 GLY C N 1
ATOM 1894 C CA . GLY C 1 59 ? 22.162 0.695 2.301 1 38.79 83 GLY C CA 1
ATOM 1895 C C . GLY C 1 59 ? 21.208 1.299 1.295 1 38.89 83 GLY C C 1
ATOM 1896 O O . GLY C 1 59 ? 21.572 1.481 0.134 1 39.06 83 GLY C O 1
ATOM 1897 N N . ASP C 1 60 ? 19.981 1.641 1.752 1 38.61 84 ASP C N 1
ATOM 1898 C CA . ASP C 1 60 ? 18.93 2.288 0.954 1 38.85 84 ASP C CA 1
ATOM 1899 C C . ASP C 1 60 ? 19.352 3.695 0.473 1 38.99 84 ASP C C 1
ATOM 1900 O O . ASP C 1 60 ? 18.805 4.204 -0.502 1 39.31 84 ASP C O 1
ATOM 1905 N N . LEU C 1 61 ? 20.268 4.341 1.197 1 38.68 85 LEU C N 1
ATOM 1906 C CA . LEU C 1 61 ? 20.764 5.682 0.904 1 38.76 85 LEU C CA 1
ATOM 1907 C C . LEU C 1 61 ? 21.921 5.674 -0.089 1 38.25 85 LEU C C 1
ATOM 1908 O O . LEU C 1 61 ? 22.137 6.667 -0.78 1 37.8 85 LEU C O 1
ATOM 1913 N N . PHE C 1 62 ? 22.685 4.581 -0.139 1 38.26 86 PHE C N 1
ATOM 1914 C CA . PHE C 1 62 ? 23.823 4.483 -1.038 1 39.04 86 PHE C CA 1
ATOM 1915 C C . PHE C 1 62 ? 23.466 3.765 -2.332 1 38.82 86 PHE C C 1
ATOM 1916 O O . PHE C 1 62 ? 23.888 4.185 -3.406 1 39.38 86 PHE C O 1
ATOM 1924 N N . GLY C 1 63 ? 22.727 2.671 -2.218 1 37.74 87 GLY C N 1
ATOM 1925 C CA . GLY C 1 63 ? 22.374 1.841 -3.364 1 37.18 87 GLY C CA 1
ATOM 1926 C C . GLY C 1 63 ? 23.412 0.775 -3.67 1 36.11 87 GLY C C 1
ATOM 1927 O O . GLY C 1 63 ? 23.461 0.268 -4.788 1 36.59 87 GLY C O 1
ATOM 1928 N N . VAL C 1 64 ? 24.249 0.425 -2.673 1 34.48 88 VAL C N 1
ATOM 1929 C CA . VAL C 1 64 ? 25.314 -0.575 -2.743 1 33.1 88 VAL C CA 1
ATOM 1930 C C . VAL C 1 64 ? 25.375 -1.292 -1.387 1 31.68 88 VAL C C 1
ATOM 1931 O O . VAL C 1 64 ? 25.265 -0.633 -0.355 1 31.91 88 VAL C O 1
ATOM 1933 N N . PRO C 1 65 ? 25.567 -2.624 -1.345 1 30.13 89 PRO C N 1
ATOM 1934 C CA . PRO C 1 65 ? 25.601 -3.318 -0.045 1 29.35 89 PRO C CA 1
ATOM 1935 C C . PRO C 1 65 ? 26.791 -2.996 0.853 1 28.78 89 PRO C C 1
ATOM 1936 O O . PRO C 1 65 ? 26.811 -3.437 1.998 1 29.02 89 PRO C O 1
ATOM 1940 N N . SER C 1 66 ? 27.778 -2.251 0.35 1 27.82 90 SER C N 1
ATOM 1941 C CA . SER C 1 66 ? 28.948 -1.91 1.139 1 27.43 90 SER C CA 1
ATOM 1942 C C . SER C 1 66 ? 29.698 -0.737 0.546 1 27.21 90 SER C C 1
ATOM 1943 O O . SER C 1 66 ? 29.657 -0.509 -0.666 1 27.51 90 SER C O 1
ATOM 1946 N N . PHE C 1 67 ? 30.428 -0.02 1.402 1 26.31 91 PHE C N 1
ATOM 1947 C CA . PHE C 1 67 ? 31.268 1.077 0.965 1 26.11 91 PHE C CA 1
ATOM 1948 C C . PHE C 1 67 ? 32.531 1.216 1.881 1 25.8 91 PHE C C 1
ATOM 1949 O O . PHE C 1 67 ? 32.768 0.385 2.756 1 26.12 91 PHE C O 1
ATOM 1957 N N . SER C 1 68 ? 33.365 2.208 1.621 1 25 92 SER C N 1
ATOM 1958 C CA . SER C 1 68 ? 34.555 2.49 2.402 1 25.14 92 SER C CA 1
ATOM 1959 C C . SER C 1 68 ? 34.454 3.971 2.751 1 25.52 92 SER C C 1
ATOM 1960 O O . SER C 1 68 ? 34.171 4.784 1.867 1 25.09 92 SER C O 1
ATOM 1963 N N . VAL C 1 69 ? 34.661 4.331 4.03 1 25.84 93 VAL C N 1
ATOM 1964 C CA . VAL C 1 69 ? 34.575 5.74 4.427 1 26.63 93 VAL C CA 1
ATOM 1965 C C . VAL C 1 69 ? 35.665 6.579 3.698 1 27.57 93 VAL C C 1
ATOM 1966 O O . VAL C 1 69 ? 35.467 7.779 3.518 1 27.95 93 VAL C O 1
ATOM 1970 N N . LYS C 1 70 ? 36.769 5.943 3.224 1 27.75 94 LYS C N 1
ATOM 1971 C CA . LYS C 1 70 ? 37.815 6.62 2.455 1 28.74 94 LYS C CA 1
ATOM 1972 C C . LYS C 1 70 ? 37.323 7.102 1.072 1 29.69 94 LYS C C 1
ATOM 1973 O O . LYS C 1 70 ? 37.953 7.958 0.47 1 29.42 94 LYS C O 1
ATOM 1979 N N . GLU C 1 71 ? 36.176 6.584 0.594 1 30.72 95 GLU C N 1
ATOM 1980 C CA . GLU C 1 71 ? 35.518 7.034 -0.627 1 31.77 95 GLU C CA 1
ATOM 1981 C C . GLU C 1 71 ? 34.727 8.293 -0.227 1 33.32 95 GLU C C 1
ATOM 1982 O O . GLU C 1 71 ? 33.519 8.208 -0.009 1 33.93 95 GLU C O 1
ATOM 1988 N N . HIS C 1 72 ? 35.421 9.444 -0.078 1 33.68 96 HIS C N 1
ATOM 1989 C CA . HIS C 1 72 ? 34.82 10.718 0.338 1 34.46 96 HIS C CA 1
ATOM 1990 C C . HIS C 1 72 ? 33.785 11.273 -0.644 1 34.58 96 HIS C C 1
ATOM 1991 O O . HIS C 1 72 ? 32.806 11.873 -0.207 1 34.66 96 HIS C O 1
ATOM 1998 N N . ARG C 1 73 ? 33.998 11.101 -1.96 1 34.43 97 ARG C N 1
ATOM 1999 C CA . ARG C 1 73 ? 33.038 11.602 -2.948 1 34.61 97 ARG C CA 1
ATOM 2000 C C . ARG C 1 73 ? 31.732 10.846 -2.822 1 34.03 97 ARG C C 1
ATOM 2001 O O . ARG C 1 73 ? 30.67 11.461 -2.827 1 34.05 97 ARG C O 1
ATOM 2009 N N . LYS C 1 74 ? 31.817 9.515 -2.67 1 33.45 98 LYS C N 1
ATOM 2010 C CA . LYS C 1 74 ? 30.673 8.62 -2.549 1 33.26 98 LYS C CA 1
ATOM 2011 C C . LYS C 1 74 ? 29.724 8.99 -1.389 1 33.46 98 LYS C C 1
ATOM 2012 O O . LYS C 1 74 ? 28.518 9.133 -1.617 1 33.56 98 LYS C O 1
ATOM 2018 N N . ILE C 1 75 ? 30.263 9.19 -0.166 1 33.11 99 ILE C N 1
ATOM 2019 C CA . ILE C 1 75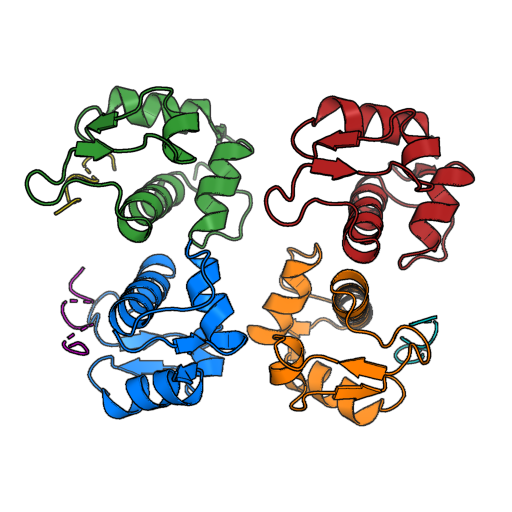 ? 29.45 9.55 1 1 33.22 99 ILE C CA 1
ATOM 2020 C C . ILE C 1 75 ? 28.891 10.956 0.874 1 33.04 99 ILE C C 1
ATOM 2021 O O . ILE C 1 75 ? 27.714 11.171 1.139 1 32.7 99 ILE C O 1
ATOM 2026 N N . TYR C 1 76 ? 29.708 11.899 0.405 1 33 100 TYR C N 1
ATOM 2027 C CA . TYR C 1 76 ? 29.252 13.269 0.204 1 33.32 100 TYR C CA 1
ATOM 2028 C C . TYR C 1 76 ? 28.166 13.375 -0.884 1 33.78 100 TYR C C 1
ATOM 2029 O O . TYR C 1 76 ? 27.353 14.296 -0.832 1 33.51 100 TYR C O 1
ATOM 2038 N N . THR C 1 77 ? 28.133 12.411 -1.837 1 34.23 101 THR C N 1
ATOM 2039 C CA . THR C 1 77 ? 27.107 12.303 -2.887 1 35 101 THR C CA 1
ATOM 2040 C C . THR C 1 77 ? 25.792 11.869 -2.221 1 35.36 101 THR C C 1
ATOM 2041 O O . THR C 1 77 ? 24.74 12.393 -2.537 1 34.97 101 THR C O 1
ATOM 2045 N N . MET C 1 78 ? 25.863 10.919 -1.286 1 36.23 102 MET C N 1
ATOM 2046 C CA . MET C 1 78 ? 24.713 10.446 -0.521 1 37.33 102 MET C CA 1
ATOM 2047 C C . MET C 1 78 ? 24.174 11.578 0.378 1 37.45 102 MET C C 1
ATOM 2048 O O . MET C 1 78 ? 22.994 11.892 0.312 1 37.8 102 MET C O 1
ATOM 2053 N N . ILE C 1 79 ? 25.038 12.19 1.202 1 37.03 103 ILE C N 1
ATOM 2054 C CA . ILE C 1 79 ? 24.631 13.257 2.105 1 37.06 103 ILE C CA 1
ATOM 2055 C C . ILE C 1 79 ? 23.999 14.443 1.36 1 37.1 103 ILE C C 1
ATOM 2056 O O . ILE C 1 79 ? 22.811 14.658 1.544 1 37.48 103 ILE C O 1
ATOM 2061 N N . TYR C 1 80 ? 24.745 15.171 0.488 1 36.58 104 TYR C N 1
ATOM 2062 C CA . TYR C 1 80 ? 24.227 16.345 -0.234 1 36.33 104 TYR C CA 1
ATOM 2063 C C . TYR C 1 80 ? 23.015 16.058 -1.114 1 36.36 104 TYR C C 1
ATOM 2064 O O . TYR C 1 80 ? 22.155 16.932 -1.257 1 36.56 104 TYR C O 1
ATOM 2073 N N . ARG C 1 81 ? 22.939 14.855 -1.706 1 35.92 105 ARG C N 1
ATOM 2074 C CA . ARG C 1 81 ? 21.763 14.488 -2.495 1 36.12 105 ARG C CA 1
ATOM 2075 C C . ARG C 1 81 ? 20.551 14.287 -1.591 1 36.79 105 ARG C C 1
ATOM 2076 O O . ARG C 1 81 ? 19.428 14.539 -2.016 1 37 105 ARG C O 1
ATOM 2084 N N . ASN C 1 82 ? 20.765 13.821 -0.354 1 37.13 106 ASN C N 1
ATOM 2085 C CA . ASN C 1 82 ? 19.673 13.572 0.568 1 38.08 106 ASN C CA 1
ATOM 2086 C C . ASN C 1 82 ? 19.366 14.745 1.502 1 39.03 106 ASN C C 1
ATOM 2087 O O . ASN C 1 82 ? 18.696 14.528 2.499 1 39.45 106 ASN C O 1
ATOM 2092 N N . LEU C 1 83 ? 19.809 15.98 1.186 1 39.32 107 LEU C N 1
ATOM 2093 C CA . LEU C 1 83 ? 19.472 17.145 2.018 1 40.12 107 LEU C CA 1
ATOM 2094 C C . LEU C 1 83 ? 19.271 18.424 1.199 1 41.12 107 LEU C C 1
ATOM 2095 O O . LEU C 1 83 ? 19.846 18.562 0.121 1 41.41 107 LEU C O 1
ATOM 2100 N N . VAL C 1 84 ? 18.446 19.354 1.713 1 41.36 108 VAL C N 1
ATOM 2101 C CA . VAL C 1 84 ? 18.149 20.63 1.06 1 41.89 108 VAL C CA 1
ATOM 2102 C C . VAL C 1 84 ? 18.575 21.783 1.96 1 41.86 108 VAL C C 1
ATOM 2103 O O . VAL C 1 84 ? 17.967 22.002 3.007 1 41.69 108 VAL C O 1
ATOM 2107 N N . VAL C 1 85 ? 19.618 22.519 1.546 1 41.8 109 VAL C N 1
ATOM 2108 C CA . VAL C 1 85 ? 20.193 23.649 2.281 1 42.21 109 VAL C CA 1
ATOM 2109 C C . VAL C 1 85 ? 19.228 24.832 2.392 1 42.58 109 VAL C C 1
ATOM 2110 O O . VAL C 1 85 ? 18.793 25.364 1.373 1 42.93 109 VAL C O 1
ATOM 2114 N N . VAL C 1 86 ? 18.903 25.259 3.621 1 42.48 110 VAL C N 1
ATOM 2115 C CA . VAL C 1 86 ? 18.005 26.4 3.82 1 42.9 110 VAL C CA 1
ATOM 2116 C C . VAL C 1 86 ? 18.769 27.645 4.32 1 43.05 110 VAL C C 1
ATOM 2117 O O . VAL C 1 86 ? 19.8 27.541 4.993 1 42.9 110 VAL C O 1
ATOM 2121 N N . GLU D 1 1 ? -4.298 33.221 7.185 1 66.53 25 GLU D N 1
ATOM 2122 C CA . GLU D 1 1 ? -5.31 33.139 6.131 1 67.12 25 GLU D CA 1
ATOM 2123 C C . GLU D 1 1 ? -5.571 31.711 5.617 1 67.4 25 GLU D C 1
ATOM 2124 O O . GLU D 1 1 ? -6.548 31.494 4.894 1 67.5 25 GLU D O 1
ATOM 2126 N N . THR D 1 2 ? -4.71 30.741 5.979 1 67.25 26 THR D N 1
ATOM 2127 C CA . THR D 1 2 ? -4.901 29.361 5.544 1 67.49 26 THR D CA 1
ATOM 2128 C C . THR D 1 2 ? -5.612 28.559 6.646 1 67.59 26 THR D C 1
ATOM 2129 O O . THR D 1 2 ? -4.996 27.85 7.44 1 67.43 26 THR D O 1
ATOM 2133 N N . LEU D 1 3 ? -6.929 28.738 6.707 1 67.67 27 LEU D N 1
ATOM 2134 C CA . LEU D 1 3 ? -7.8 28.042 7.635 1 68.08 27 LEU D CA 1
ATOM 2135 C C . LEU D 1 3 ? -8.743 27.248 6.762 1 68.01 27 LEU D C 1
ATOM 2136 O O . LEU D 1 3 ? -9.449 27.828 5.939 1 68.37 27 LEU D O 1
ATOM 2141 N N . VAL D 1 4 ? -8.723 25.928 6.894 1 67.38 28 VAL D N 1
ATOM 2142 C CA . VAL D 1 4 ? -9.594 25.062 6.121 1 67.14 28 VAL D CA 1
ATOM 2143 C C . VAL D 1 4 ? -10.796 24.587 6.954 1 67.07 28 VAL D C 1
ATOM 2144 O O . VAL D 1 4 ? -10.741 24.55 8.187 1 67.13 28 VAL D O 1
ATOM 2148 N N . ARG D 1 5 ? -11.898 24.266 6.274 1 66.69 29 ARG D N 1
ATOM 2149 C CA . ARG D 1 5 ? -13.112 23.779 6.909 1 66.8 29 ARG D CA 1
ATOM 2150 C C . ARG D 1 5 ? -13.427 22.418 6.297 1 66.5 29 ARG D C 1
ATOM 2151 O O . ARG D 1 5 ? -14.043 22.349 5.235 1 66.73 29 ARG D O 1
ATOM 2159 N N . PRO D 1 6 ? -12.963 21.324 6.929 1 65.82 30 PRO D N 1
ATOM 2160 C CA . PRO D 1 6 ? -13.203 19.982 6.368 1 65.2 30 PRO D CA 1
ATOM 2161 C C . PRO D 1 6 ? -14.67 19.602 6.145 1 64.43 30 PRO D C 1
ATOM 2162 O O . PRO D 1 6 ? -15.565 20.093 6.835 1 64.57 30 PRO D O 1
ATOM 2166 N N . LYS D 1 7 ? -14.908 18.71 5.168 1 63.51 31 LYS D N 1
ATOM 2167 C CA . LYS D 1 7 ? -16.238 18.209 4.804 1 63.07 31 LYS D CA 1
ATOM 2168 C C . LYS D 1 7 ? -16.853 17.317 5.916 1 62.53 31 LYS D C 1
ATOM 2169 O O . LYS D 1 7 ? -16.117 16.877 6.795 1 62.65 31 LYS D O 1
ATOM 2175 N N . PRO D 1 8 ? -18.184 17.049 5.918 1 61.9 32 PRO D N 1
ATOM 2176 C CA . PRO D 1 8 ? -18.784 16.251 7.009 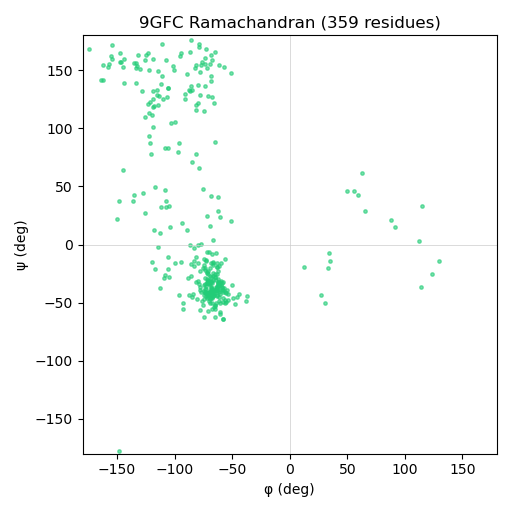1 61.46 32 PRO D CA 1
ATOM 2177 C C . PRO D 1 8 ? -18.029 15.002 7.456 1 61.04 32 PRO D C 1
ATOM 2178 O O . PRO D 1 8 ? -17.935 14.768 8.657 1 61.04 32 PRO D O 1
ATOM 2182 N N . LEU D 1 9 ? -17.49 14.213 6.508 1 60.52 33 LEU D N 1
ATOM 2183 C CA . LEU D 1 9 ? -16.753 12.988 6.805 1 60.53 33 LEU D CA 1
ATOM 2184 C C . LEU D 1 9 ? -15.389 13.26 7.436 1 60.49 33 LEU D C 1
ATOM 2185 O O . LEU D 1 9 ? -15.03 12.598 8.408 1 60.53 33 LEU D O 1
ATOM 2190 N N . LEU D 1 10 ? -14.627 14.226 6.892 1 60.13 34 LEU D N 1
ATOM 2191 C CA . LEU D 1 10 ? -13.314 14.552 7.45 1 60.21 34 LEU D CA 1
ATOM 2192 C C . LEU D 1 10 ? -13.435 15.218 8.817 1 60.1 34 LEU D C 1
ATOM 2193 O O . LEU D 1 10 ? -12.6 14.981 9.69 1 60.48 34 LEU D O 1
ATOM 2198 N N . LEU D 1 11 ? -14.495 16.016 9.022 1 59.4 35 LEU D N 1
ATOM 2199 C CA . LEU D 1 11 ? -14.74 16.697 10.288 1 59.13 35 LEU D CA 1
ATOM 2200 C C . LEU D 1 11 ? -15.118 15.685 11.372 1 58.62 35 LEU D C 1
ATOM 2201 O O . LEU D 1 11 ? -14.633 15.781 12.497 1 58.6 35 LEU D O 1
ATOM 2206 N N . LYS D 1 12 ? -15.946 14.696 11.018 1 58.09 36 LYS D N 1
ATOM 2207 C CA . LYS D 1 12 ? -16.351 13.634 11.939 1 58.2 36 LYS D CA 1
ATOM 2208 C C . LYS D 1 12 ? -15.122 12.836 12.401 1 58.25 36 LYS D C 1
ATOM 2209 O O . LYS D 1 12 ? -15.029 12.475 13.571 1 58.56 36 LYS D O 1
ATOM 2215 N N . LEU D 1 13 ? -14.172 12.591 11.493 1 57.75 37 LEU D N 1
ATOM 2216 C CA . LEU D 1 13 ? -12.958 11.848 11.803 1 57.75 37 LEU D CA 1
ATOM 2217 C C . LEU D 1 13 ? -12.08 12.598 12.789 1 57.93 37 LEU D C 1
ATOM 2218 O O . LEU D 1 13 ? -11.541 11.981 13.702 1 58.11 37 LEU D O 1
ATOM 2223 N N . LEU D 1 14 ? -11.938 13.918 12.62 1 57.84 38 LEU D N 1
ATOM 2224 C CA . LEU D 1 14 ? -11.083 14.702 13.508 1 58.38 38 LEU D CA 1
ATOM 2225 C C . LEU D 1 14 ? -11.731 14.989 14.854 1 58.74 38 LEU D C 1
ATOM 2226 O O . LEU D 1 14 ? -11.068 14.897 15.884 1 58.8 38 LEU D O 1
ATOM 2231 N N . LYS D 1 15 ? -13.027 15.304 14.857 1 58.91 39 LYS D N 1
ATOM 2232 C CA . LYS D 1 15 ? -13.75 15.554 16.104 1 59.59 39 LYS D CA 1
ATOM 2233 C C . LYS D 1 15 ? -13.812 14.313 17.012 1 59.98 39 LYS D C 1
ATOM 2234 O O . LYS D 1 15 ? -14.06 14.452 18.204 1 60.12 39 LYS D O 1
ATOM 2240 N N . SER D 1 16 ? -13.597 13.111 16.457 1 60.12 40 SER D N 1
ATOM 2241 C CA . SER D 1 16 ? -13.65 11.868 17.22 1 60.9 40 SER D CA 1
ATOM 2242 C C . SER D 1 16 ? -12.335 11.488 17.901 1 61.6 40 SER D C 1
ATOM 2243 O O . SER D 1 16 ? -12.291 10.451 18.558 1 61.89 40 SER D O 1
ATOM 2246 N N . VAL D 1 17 ? -11.27 12.287 17.745 1 61.73 41 VAL D N 1
ATOM 2247 C CA . VAL D 1 17 ? -9.982 11.963 18.358 1 62.48 41 VAL D CA 1
ATOM 2248 C C . VAL D 1 17 ? -9.319 13.178 19.003 1 63.16 41 VAL D C 1
ATOM 2249 O O . VAL D 1 17 ? -8.097 13.318 18.946 1 63.27 41 VAL D O 1
ATOM 2253 N N . GLY D 1 18 ? -10.119 14.037 19.621 1 63.51 42 GLY D N 1
ATOM 2254 C CA . GLY D 1 18 ? -9.583 15.194 20.322 1 64.36 42 GLY D CA 1
ATOM 2255 C C . GLY D 1 18 ? -9.942 16.559 19.778 1 65.12 42 GLY D C 1
ATOM 2256 O O . GLY D 1 18 ? -9.151 17.495 19.921 1 65.28 42 GLY D O 1
ATOM 2257 N N . ALA D 1 19 ? -11.149 16.712 19.205 1 65.35 43 ALA D N 1
ATOM 2258 C CA . ALA D 1 19 ? -11.56 18.011 18.666 1 66.08 43 ALA D CA 1
ATOM 2259 C C . ALA D 1 19 ? -13.064 18.289 18.808 1 66.64 43 ALA D C 1
ATOM 2260 O O . ALA D 1 19 ? -13.86 17.355 18.928 1 66.92 43 ALA D O 1
ATOM 2262 N N . GLN D 1 20 ? -13.446 19.581 18.798 1 66.48 44 GLN D N 1
ATOM 2263 C CA . GLN D 1 20 ? -14.845 20.012 18.884 1 66.72 44 GLN D CA 1
ATOM 2264 C C . GLN D 1 20 ? -15.098 21.35 18.153 1 66.72 44 GLN D C 1
ATOM 2265 O O . GLN D 1 20 ? -16.079 22.033 18.45 1 66.81 44 GLN D O 1
ATOM 2267 N N . LYS D 1 21 ? -14.226 21.714 17.19 1 66.34 45 LYS D N 1
ATOM 2268 C CA . LYS D 1 21 ? -14.366 22.95 16.417 1 66.38 45 LYS D CA 1
ATOM 2269 C C . LYS D 1 21 ? -14.723 22.665 14.93 1 66.3 45 LYS D C 1
ATOM 2270 O O . LYS D 1 21 ? -14.759 21.506 14.523 1 66.36 45 LYS D O 1
ATOM 2276 N N . ASP D 1 22 ? -15.038 23.707 14.137 1 65.97 46 ASP D N 1
ATOM 2277 C CA . ASP D 1 22 ? -15.416 23.515 12.731 1 65.91 46 ASP D CA 1
ATOM 2278 C C . ASP D 1 22 ? -14.301 23.919 11.761 1 65.16 46 ASP D C 1
ATOM 2279 O O . ASP D 1 22 ? -14.251 23.398 10.645 1 65.17 46 ASP D O 1
ATOM 2284 N N . THR D 1 23 ? -13.439 24.873 12.165 1 64.33 47 THR D N 1
ATOM 2285 C CA . THR D 1 23 ? -12.361 25.383 11.312 1 64.02 47 THR D CA 1
ATOM 2286 C C . THR D 1 23 ? -10.98 25.058 11.889 1 63.38 47 THR D C 1
ATOM 2287 O O . THR D 1 23 ? -10.722 25.341 13.056 1 63.52 47 THR D O 1
ATOM 2291 N N . TYR D 1 24 ? -10.096 24.46 11.072 1 62.59 48 TYR D N 1
ATOM 2292 C CA . TYR D 1 24 ? -8.738 24.06 11.474 1 62.23 48 TYR D CA 1
ATOM 2293 C C . TYR D 1 24 ? -7.716 24.485 10.417 1 61.11 48 TYR D C 1
ATOM 2294 O O . TYR D 1 24 ? -8.07 24.593 9.255 1 61.1 48 TYR D O 1
ATOM 2303 N N . THR D 1 25 ? -6.443 24.654 10.791 1 60.16 49 THR D N 1
ATOM 2304 C CA . THR D 1 25 ? -5.393 24.969 9.812 1 59.91 49 THR D CA 1
ATOM 2305 C C . THR D 1 25 ? -4.97 23.674 9.066 1 59.5 49 THR D C 1
ATOM 2306 O O . THR D 1 25 ? -5.419 22.582 9.437 1 59.72 49 THR D O 1
ATOM 2310 N N . MET D 1 26 ? -4.123 23.779 8.017 1 58.68 50 MET D N 1
ATOM 2311 C CA . MET D 1 26 ? -3.626 22.574 7.334 1 58.37 50 MET D CA 1
ATOM 2312 C C . MET D 1 26 ? -2.667 21.78 8.249 1 57.26 50 MET D C 1
ATOM 2313 O O . MET D 1 26 ? -2.565 20.562 8.116 1 57.43 50 MET D O 1
ATOM 2318 N N . LYS D 1 27 ? -1.978 22.469 9.179 1 56.03 51 LYS D N 1
ATOM 2319 C CA . LYS D 1 27 ? -1.081 21.847 10.144 1 55.42 51 LYS D CA 1
ATOM 2320 C C . LYS D 1 27 ? -1.909 21.023 11.136 1 54.37 51 LYS D C 1
ATOM 2321 O O . LYS D 1 27 ? -1.537 19.89 11.44 1 54.56 51 LYS D O 1
ATOM 2327 N N . GLU D 1 28 ? -3.046 21.59 11.614 1 53.03 52 GLU D N 1
ATOM 2328 C CA . GLU D 1 28 ? -3.969 20.979 12.578 1 52.17 52 GLU D CA 1
ATOM 2329 C C . GLU D 1 28 ? -4.599 19.683 12.085 1 50.85 52 GLU D C 1
ATOM 2330 O O . GLU D 1 28 ? -4.61 18.7 12.821 1 50.91 52 GLU D O 1
ATOM 2336 N N . VAL D 1 29 ? -5.142 19.684 10.856 1 49.57 53 VAL D N 1
ATOM 2337 C CA . VAL D 1 29 ? -5.776 18.512 10.256 1 48.63 53 VAL D CA 1
ATOM 2338 C C . VAL D 1 29 ? -4.75 17.395 10.073 1 47.04 53 VAL D C 1
ATOM 2339 O O . VAL D 1 29 ? -5.029 16.257 10.426 1 46.64 53 VAL D O 1
ATOM 2343 N N . LEU D 1 30 ? -3.541 17.74 9.598 1 45.88 54 LEU D N 1
ATOM 2344 C CA . LEU D 1 30 ? -2.444 16.783 9.415 1 45.22 54 LEU D CA 1
ATOM 2345 C C . LEU D 1 30 ? -2.039 16.116 10.745 1 44.05 54 LEU D C 1
ATOM 2346 O O . LEU D 1 30 ? -1.631 14.954 10.761 1 44.05 54 LEU D O 1
ATOM 2351 N N . PHE D 1 31 ? -2.158 16.859 11.852 1 42.82 55 PHE D N 1
ATOM 2352 C CA . PHE D 1 31 ? -1.856 16.377 13.19 1 41.97 55 PHE D CA 1
ATOM 2353 C C . PHE D 1 31 ? -2.99 15.46 13.674 1 41.46 55 PHE D C 1
ATOM 2354 O O . PHE D 1 31 ? -2.725 14.331 14.071 1 41.49 55 PHE D O 1
ATOM 2362 N N . TYR D 1 32 ? -4.244 15.93 13.599 1 40.94 56 TYR D N 1
ATOM 2363 C CA . TYR D 1 32 ? -5.416 15.186 14.05 1 41.12 56 TYR D CA 1
ATOM 2364 C C . TYR D 1 32 ? -5.624 13.886 13.284 1 40.6 56 TYR D C 1
ATOM 2365 O O . TYR D 1 32 ? -6.054 12.892 13.861 1 40.66 56 TYR D O 1
ATOM 2374 N N . LEU D 1 33 ? -5.296 13.893 11.99 1 39.96 57 LEU D N 1
ATOM 2375 C CA . LEU D 1 33 ? -5.377 12.744 11.086 1 39.65 57 LEU D CA 1
ATOM 2376 C C . LEU D 1 33 ? -4.523 11.576 11.608 1 38.96 57 LEU D C 1
ATOM 2377 O O . LEU D 1 33 ? -4.953 10.432 11.547 1 38.95 57 LEU D O 1
ATOM 2382 N N . GLY D 1 34 ? -3.346 11.896 12.148 1 38.26 58 GLY D N 1
ATOM 2383 C CA . GLY D 1 34 ? -2.406 10.933 12.7 1 38.02 58 GLY D CA 1
ATOM 2384 C C . GLY D 1 34 ? -2.85 10.395 14.037 1 37.72 58 GLY D C 1
ATOM 2385 O O . GLY D 1 34 ? -2.633 9.218 14.328 1 37.68 58 GLY D O 1
ATOM 2386 N N . GLN D 1 35 ? -3.495 11.243 14.855 1 37.56 59 GLN D N 1
ATOM 2387 C CA . GLN D 1 35 ? -4.045 10.849 16.171 1 37.87 59 GLN D CA 1
ATOM 2388 C C . GLN D 1 35 ? -5.203 9.847 16.039 1 37.39 59 GLN D C 1
ATOM 2389 O O . GLN D 1 35 ? -5.502 9.12 16.976 1 37.21 59 GLN D O 1
ATOM 2395 N N . TYR D 1 36 ? -5.867 9.851 14.891 1 37.21 60 TYR D N 1
ATOM 2396 C CA . TYR D 1 36 ? -6.943 8.954 14.556 1 37.78 60 TYR D CA 1
ATOM 2397 C C . TYR D 1 36 ? -6.346 7.569 14.256 1 38.46 60 TYR D C 1
ATOM 2398 O O . TYR D 1 36 ? -6.871 6.566 14.735 1 38.63 60 TYR D O 1
ATOM 2407 N N . ILE D 1 37 ? -5.232 7.515 13.492 1 38.57 61 ILE D N 1
ATOM 2408 C CA . ILE D 1 37 ? -4.571 6.256 13.134 1 39.11 61 ILE D CA 1
ATOM 2409 C C . ILE D 1 37 ? -3.953 5.573 14.355 1 40.55 61 ILE D C 1
ATOM 2410 O O . ILE D 1 37 ? -4.146 4.379 14.545 1 40.69 61 ILE D O 1
ATOM 2415 N N . MET D 1 38 ? -3.237 6.331 15.192 1 41.63 62 MET D N 1
ATOM 2416 C CA . MET D 1 38 ? -2.573 5.791 16.375 1 43.25 62 MET D CA 1
ATOM 2417 C C . MET D 1 38 ? -3.555 5.226 17.381 1 44.46 62 MET D C 1
ATOM 2418 O O . MET D 1 38 ? -3.287 4.191 17.983 1 44.4 62 MET D O 1
ATOM 2423 N N . THR D 1 39 ? -4.701 5.893 17.551 1 45.55 63 THR D N 1
ATOM 2424 C CA . THR D 1 39 ? -5.752 5.463 18.476 1 47.09 63 THR D CA 1
ATOM 2425 C C . THR D 1 39 ? -6.477 4.223 17.934 1 48.28 63 THR D C 1
ATOM 2426 O O . THR D 1 39 ? -6.807 3.316 18.699 1 48.44 63 THR D O 1
ATOM 2430 N N . LYS D 1 40 ? -6.699 4.17 16.608 1 48.9 64 LYS D N 1
ATOM 2431 C CA . LYS D 1 40 ? -7.387 3.042 15.969 1 49.88 64 LYS D CA 1
ATOM 2432 C C . LYS D 1 40 ? -6.498 1.811 15.737 1 51.01 64 LYS D C 1
ATOM 2433 O O . LYS D 1 40 ? -7.023 0.72 15.477 1 51.37 64 LYS D O 1
ATOM 2439 N N . ARG D 1 41 ? -5.162 1.985 15.824 1 51.43 65 ARG D N 1
ATOM 2440 C CA . ARG D 1 41 ? -4.15 0.95 15.564 1 52.2 65 ARG D CA 1
ATOM 2441 C C . ARG D 1 41 ? -4.286 0.44 14.131 1 52.47 65 ARG D C 1
ATOM 2442 O O . ARG D 1 41 ? -4.233 -0.762 13.888 1 52.53 65 ARG D O 1
ATOM 2450 N N . LEU D 1 42 ? -4.493 1.361 13.186 1 52.6 66 LEU D N 1
ATOM 2451 C CA . LEU D 1 42 ? -4.621 0.997 11.779 1 53.3 66 LEU D CA 1
ATOM 2452 C C . LEU D 1 42 ? -3.266 0.638 11.148 1 53.91 66 LEU D C 1
ATOM 2453 O O . LEU D 1 42 ? -3.243 -0.043 10.125 1 53.99 66 LEU D O 1
ATOM 2458 N N . TYR D 1 43 ? -2.143 1.074 11.751 1 54.16 67 TYR D N 1
ATOM 2459 C CA . TYR D 1 43 ? -0.827 0.717 11.236 1 54.92 67 TYR D CA 1
ATOM 2460 C C . TYR D 1 43 ? -0.44 -0.719 11.582 1 55.47 67 TYR D C 1
ATOM 2461 O O . TYR D 1 43 ? -0.965 -1.294 12.537 1 55.52 67 TYR D O 1
ATOM 2470 N N . ASP D 1 44 ? 0.473 -1.302 10.799 1 55.72 68 ASP D N 1
ATOM 2471 C CA . ASP D 1 44 ? 0.965 -2.656 11.054 1 56.22 68 ASP D CA 1
ATOM 2472 C C . ASP D 1 44 ? 2.002 -2.601 12.199 1 56.46 68 ASP D C 1
ATOM 2473 O O . ASP D 1 44 ? 2.685 -1.585 12.355 1 56.59 68 ASP D O 1
ATOM 2478 N N . GLU D 1 45 ? 2.104 -3.669 13.016 1 56.24 69 GLU D N 1
ATOM 2479 C CA . GLU D 1 45 ? 3.043 -3.689 14.144 1 56.45 69 GLU D CA 1
ATOM 2480 C C . GLU D 1 45 ? 4.514 -3.695 13.708 1 56.84 69 GLU D C 1
ATOM 2481 O O . GLU D 1 45 ? 5.3 -2.875 14.192 1 57.08 69 GLU D O 1
ATOM 2487 N N . LYS D 1 46 ? 4.883 -4.601 12.79 1 56.64 70 LYS D N 1
ATOM 2488 C CA . LYS D 1 46 ? 6.254 -4.684 12.303 1 56.79 70 LYS D CA 1
ATOM 2489 C C . LYS D 1 46 ? 6.541 -3.56 11.312 1 57.25 70 LYS D C 1
ATOM 2490 O O . LYS D 1 46 ? 7.533 -2.855 11.474 1 57.66 70 LYS D O 1
ATOM 2496 N N . GLN D 1 47 ? 5.662 -3.349 10.322 1 57.18 71 GLN D N 1
ATOM 2497 C CA . GLN D 1 47 ? 5.851 -2.264 9.352 1 57.7 71 GLN D CA 1
ATOM 2498 C C . GLN D 1 47 ? 4.835 -1.134 9.586 1 57.58 71 GLN D C 1
ATOM 2499 O O . GLN D 1 47 ? 3.809 -1.059 8.908 1 57.5 71 GLN D O 1
ATOM 2505 N N . GLN D 1 48 ? 5.149 -0.243 10.539 1 57.34 72 GLN D N 1
ATOM 2506 C CA . GLN D 1 48 ? 4.318 0.883 10.983 1 57.41 72 GLN D CA 1
ATOM 2507 C C . GLN D 1 48 ? 3.887 1.873 9.892 1 57.02 72 GLN D C 1
ATOM 2508 O O . GLN D 1 48 ? 3.016 2.698 10.164 1 57.31 72 GLN D O 1
ATOM 2514 N N . HIS D 1 49 ? 4.473 1.813 8.678 1 56.21 73 HIS D N 1
ATOM 2515 C CA . HIS D 1 49 ? 4.062 2.719 7.602 1 55.89 73 HIS D CA 1
ATOM 2516 C C . HIS D 1 49 ? 2.791 2.233 6.897 1 55.33 73 HIS D C 1
ATOM 2517 O O . HIS D 1 49 ? 1.991 3.054 6.443 1 55.25 73 HIS D O 1
ATOM 2524 N N . ILE D 1 50 ? 2.601 0.904 6.818 1 54.72 74 ILE D N 1
ATOM 2525 C CA . ILE D 1 50 ? 1.421 0.316 6.193 1 54.76 74 ILE D CA 1
ATOM 2526 C C . ILE D 1 50 ? 0.215 0.644 7.038 1 54.65 74 ILE D C 1
ATOM 2527 O O . ILE D 1 50 ? 0.233 0.378 8.236 1 54.61 74 ILE D O 1
ATOM 2532 N N . VAL D 1 51 ? -0.829 1.217 6.429 1 54.41 75 VAL D N 1
ATOM 2533 C CA . VAL D 1 51 ? -2.055 1.56 7.14 1 54.64 75 VAL D CA 1
ATOM 2534 C C . VAL D 1 51 ? -3.189 0.78 6.528 1 54.36 75 VAL D C 1
ATOM 2535 O O . VAL D 1 51 ? -3.475 0.959 5.348 1 54.35 75 VAL D O 1
ATOM 2539 N N . TYR D 1 52 ? -3.842 -0.082 7.312 1 54.04 76 TYR D N 1
ATOM 2540 C CA . TYR D 1 52 ? -4.975 -0.855 6.824 1 54.04 76 TYR D CA 1
ATOM 2541 C C . TYR D 1 52 ? -6.269 -0.199 7.278 1 53.42 76 TYR D C 1
ATOM 2542 O O . TYR D 1 52 ? -6.624 -0.312 8.45 1 53.3 76 TYR D O 1
ATOM 2551 N N . CYS D 1 53 ? -6.982 0.465 6.363 1 52.86 77 CYS D N 1
ATOM 2552 C CA . CYS D 1 53 ? -8.29 1.055 6.673 1 52.92 77 CYS D CA 1
ATOM 2553 C C . CYS D 1 53 ? -9.418 0.213 6.06 1 52.91 77 CYS D C 1
ATOM 2554 O O . CYS D 1 53 ? -10.458 0.752 5.678 1 53.08 77 CYS D O 1
ATOM 2557 N N . SER D 1 54 ? -9.208 -1.112 6.001 1 52.65 78 SER D N 1
ATOM 2558 C CA . SER D 1 54 ? -10.069 -2.13 5.413 1 52.94 78 SER D CA 1
ATOM 2559 C C . SER D 1 54 ? -11.526 -2.037 5.859 1 52.96 78 SER D C 1
ATOM 2560 O O . SER D 1 54 ? -12.427 -2.106 5.027 1 53.16 78 SER D O 1
ATOM 2563 N N . ASN D 1 55 ? -11.758 -1.869 7.16 1 52.54 79 ASN D N 1
ATOM 2564 C CA . ASN D 1 55 ? -13.106 -1.74 7.698 1 52.51 79 ASN D CA 1
ATOM 2565 C C . ASN D 1 55 ? -13.19 -0.48 8.55 1 52.39 79 ASN D C 1
ATOM 2566 O O . ASN D 1 55 ? -13.754 -0.502 9.644 1 52.32 79 ASN D O 1
ATOM 2571 N N . ASP D 1 56 ? -12.63 0.627 8.047 1 52.26 80 ASP D N 1
ATOM 2572 C CA . ASP D 1 56 ? -12.642 1.884 8.781 1 52.51 80 ASP D CA 1
ATOM 2573 C C . ASP D 1 56 ? -13.239 3.026 7.963 1 52.91 80 ASP D C 1
ATOM 2574 O O . ASP D 1 56 ? -13.275 2.969 6.73 1 53 80 ASP D O 1
ATOM 2579 N N . LEU D 1 57 ? -13.7 4.076 8.663 1 52.89 81 LEU D N 1
ATOM 2580 C CA . LEU D 1 57 ? -14.241 5.292 8.063 1 53.25 81 LEU D CA 1
ATOM 2581 C C . LEU D 1 57 ? -13.192 6.057 7.236 1 53.2 81 LEU D C 1
ATOM 2582 O O . LEU D 1 57 ? -13.565 6.861 6.391 1 53 81 LEU D O 1
ATOM 2587 N N . LEU D 1 58 ? -11.887 5.794 7.473 1 53.36 82 LEU D N 1
ATOM 2588 C CA . LEU D 1 58 ? -10.757 6.355 6.727 1 53.92 82 LEU D CA 1
ATOM 2589 C C . LEU D 1 58 ? -10.708 5.775 5.3 1 54.3 82 LEU D C 1
ATOM 2590 O O . LEU D 1 58 ? -10.299 6.467 4.37 1 54.62 82 LEU D O 1
ATOM 2595 N N . GLY D 1 59 ? -11.132 4.527 5.137 1 54.18 83 GLY D N 1
ATOM 2596 C CA . GLY D 1 59 ? -11.189 3.879 3.833 1 54.78 83 GLY D CA 1
ATOM 2597 C C . GLY D 1 59 ? -12.288 4.45 2.964 1 55.12 83 GLY D C 1
ATOM 2598 O O . GLY D 1 59 ? -12.146 4.525 1.744 1 55.08 83 GLY D O 1
ATOM 2599 N N . ASP D 1 60 ? -13.393 4.873 3.594 1 55.48 84 ASP D N 1
ATOM 2600 C CA . ASP D 1 60 ? -14.506 5.51 2.89 1 56.45 84 ASP D CA 1
ATOM 2601 C C . ASP D 1 60 ? -14.217 6.989 2.529 1 57.06 84 ASP D C 1
ATOM 2602 O O . ASP D 1 60 ? -15.064 7.651 1.932 1 57.39 84 ASP D O 1
ATOM 2607 N N . LEU D 1 61 ? -13.019 7.489 2.878 1 57.02 85 LEU D N 1
ATOM 2608 C CA . LEU D 1 61 ? -12.521 8.832 2.622 1 57.53 85 LEU D CA 1
ATOM 2609 C C . LEU D 1 61 ? -11.349 8.771 1.624 1 57.79 85 LEU D C 1
ATOM 2610 O O . LEU D 1 61 ? -11.214 9.646 0.771 1 58.01 85 LEU D O 1
ATOM 2615 N N . PHE D 1 62 ? -10.508 7.734 1.734 1 57.69 86 PHE D N 1
ATOM 2616 C CA . PHE D 1 62 ? -9.359 7.531 0.862 1 58.25 86 PHE D CA 1
ATOM 2617 C C . PHE D 1 62 ? -9.691 6.845 -0.464 1 58.86 86 PHE D C 1
ATOM 2618 O O . PHE D 1 62 ? -8.875 6.881 -1.384 1 59.29 86 PHE D O 1
ATOM 2626 N N . GLY D 1 63 ? -10.839 6.185 -0.547 1 58.82 87 GLY D N 1
ATOM 2627 C CA . GLY D 1 63 ? -11.212 5.442 -1.743 1 59.29 87 GLY D CA 1
ATOM 2628 C C . GLY D 1 63 ? -10.295 4.258 -1.995 1 59.65 87 GLY D C 1
ATOM 2629 O O . GLY D 1 63 ? -10.092 3.864 -3.147 1 59.81 87 GLY D O 1
ATOM 2630 N N . VAL D 1 64 ? -9.715 3.694 -0.908 1 59.57 88 VAL D N 1
ATOM 2631 C CA . VAL D 1 64 ? -8.783 2.566 -0.932 1 59.93 88 VAL D CA 1
ATOM 2632 C C . VAL D 1 64 ? -8.656 1.971 0.475 1 60.13 88 VAL D C 1
ATOM 2633 O O . VAL D 1 64 ? -8.598 2.712 1.454 1 60.11 88 VAL D O 1
ATOM 2635 N N . PRO D 1 65 ? -8.558 0.637 0.598 1 60.22 89 PRO D N 1
ATOM 2636 C CA . PRO D 1 65 ? -8.451 0.033 1.934 1 60.53 89 PRO D CA 1
ATOM 2637 C C . PRO D 1 65 ? -7.025 -0.124 2.482 1 61.31 89 PRO D C 1
ATOM 2638 O O . PRO D 1 65 ? -6.834 -0.83 3.472 1 61.43 89 PRO D O 1
ATOM 2642 N N . SER D 1 66 ? -6.026 0.517 1.842 1 61.65 90 SER D N 1
ATOM 2643 C CA . SER D 1 66 ? -4.625 0.455 2.283 1 62.3 90 SER D CA 1
ATOM 2644 C C . SER D 1 66 ? -3.78 1.568 1.679 1 62.58 90 SER D C 1
ATOM 2645 O O . SER D 1 66 ? -3.933 1.891 0.502 1 62.87 90 SER D O 1
ATOM 2648 N N . PHE D 1 67 ? -2.858 2.118 2.474 1 62.4 91 PHE D N 1
ATOM 2649 C CA . PHE D 1 67 ? -1.942 3.162 2.022 1 62.86 91 PHE D CA 1
ATOM 2650 C C . PHE D 1 67 ? -0.658 3.188 2.862 1 63.22 91 PHE D C 1
ATOM 2651 O O . PHE D 1 67 ? -0.618 2.64 3.966 1 63.4 91 PHE D O 1
ATOM 2659 N N . SER D 1 68 ? 0.392 3.824 2.341 1 63.06 92 SER D N 1
ATOM 2660 C CA . SER D 1 68 ? 1.656 3.92 3.056 1 63.44 92 SER D CA 1
ATOM 2661 C C . SER D 1 68 ? 1.906 5.362 3.461 1 63.64 92 SER D C 1
ATOM 2662 O O . SER D 1 68 ? 1.678 6.265 2.658 1 63.62 92 SER D O 1
ATOM 2665 N N . VAL D 1 69 ? 2.395 5.589 4.692 1 63.62 93 VAL D N 1
ATOM 2666 C CA . VAL D 1 69 ? 2.762 6.946 5.114 1 63.97 93 VAL D CA 1
ATOM 2667 C C . VAL D 1 69 ? 3.983 7.475 4.309 1 64.16 93 VAL D C 1
ATOM 2668 O O . VAL D 1 69 ? 4.249 8.677 4.31 1 64.09 93 VAL D O 1
ATOM 2672 N N . LYS D 1 70 ? 4.702 6.57 3.608 1 64.16 94 LYS D N 1
ATOM 2673 C CA . LYS D 1 70 ? 5.802 6.89 2.717 1 64.66 94 LYS D CA 1
ATOM 2674 C C . LYS D 1 70 ? 5.253 7.654 1.503 1 65.09 94 LYS D C 1
ATOM 2675 O O . LYS D 1 70 ? 5.921 8.564 1.025 1 65.35 94 LYS D O 1
ATOM 2681 N N . GLU D 1 71 ? 4.041 7.278 1.007 1 64.9 95 GLU D N 1
ATOM 2682 C CA . GLU D 1 71 ? 3.366 7.916 -0.131 1 65.09 95 GLU D CA 1
ATOM 2683 C C . GLU D 1 71 ? 2.979 9.364 0.19 1 65.13 95 GLU D C 1
ATOM 2684 O O . GLU D 1 71 ? 1.856 9.611 0.626 1 65.34 95 GLU D O 1
ATOM 2690 N N . HIS D 1 72 ? 3.893 10.318 -0.055 1 64.73 96 HIS D N 1
ATOM 2691 C CA . HIS D 1 72 ? 3.669 11.737 0.227 1 64.82 96 HIS D CA 1
ATOM 2692 C C . HIS D 1 72 ? 2.62 12.398 -0.687 1 64.51 96 HIS D C 1
ATOM 2693 O O . HIS D 1 72 ? 1.996 13.369 -0.273 1 64.55 96 HIS D O 1
ATOM 2700 N N . ARG D 1 73 ? 2.43 11.896 -1.921 1 64.07 97 ARG D N 1
ATOM 2701 C CA . ARG D 1 73 ? 1.456 12.488 -2.843 1 64.15 97 ARG D CA 1
ATOM 2702 C C . ARG D 1 73 ? 0.023 12.065 -2.506 1 63.84 97 ARG D C 1
ATOM 2703 O O . ARG D 1 73 ? -0.825 12.927 -2.297 1 63.92 97 ARG D O 1
ATOM 2711 N N . LYS D 1 74 ? -0.235 10.744 -2.473 1 63.47 98 LYS D N 1
ATOM 2712 C CA . LYS D 1 74 ? -1.527 10.103 -2.207 1 63.64 98 LYS D CA 1
ATOM 2713 C C . LYS D 1 74 ? -2.287 10.69 -1.002 1 63.78 98 LYS D C 1
ATOM 2714 O O . LYS D 1 74 ? -3.486 10.958 -1.103 1 63.61 98 LYS D O 1
ATOM 2720 N N . ILE D 1 75 ? -1.581 10.907 0.12 1 63.89 99 ILE D N 1
ATOM 2721 C CA . ILE D 1 75 ? -2.151 11.46 1.347 1 64.32 99 ILE D CA 1
ATOM 2722 C C . ILE D 1 75 ? -2.619 12.897 1.126 1 64.72 99 ILE D C 1
ATOM 2723 O O . ILE D 1 75 ? -3.786 13.19 1.368 1 64.88 99 ILE D O 1
ATOM 2728 N N . TYR D 1 76 ? -1.73 13.772 0.611 1 64.76 100 TYR D N 1
ATOM 2729 C CA . TYR D 1 76 ? -2.021 15.181 0.315 1 65.28 100 TYR D CA 1
ATOM 2730 C C . TYR D 1 76 ? -3.173 15.317 -0.678 1 65.14 100 TYR D C 1
ATOM 2731 O O . TYR D 1 76 ? -3.991 16.227 -0.553 1 65.17 100 TYR D O 1
ATOM 2740 N N . THR D 1 77 ? -3.237 14.397 -1.655 1 64.98 101 THR D N 1
ATOM 2741 C CA . THR D 1 77 ? -4.286 14.296 -2.671 1 65.27 101 THR D CA 1
ATOM 2742 C C . THR D 1 77 ? -5.659 14.195 -1.98 1 65.47 101 THR D C 1
ATOM 2743 O O . THR D 1 77 ? -6.556 14.973 -2.299 1 65.52 101 THR D O 1
ATOM 2747 N N . MET D 1 78 ? -5.788 13.275 -0.995 1 65.29 102 MET D N 1
ATOM 2748 C CA . MET D 1 78 ? -7.006 13.041 -0.215 1 65.57 102 MET D CA 1
ATOM 2749 C C . MET D 1 78 ? -7.347 14.219 0.691 1 65.65 102 MET D C 1
ATOM 2750 O O . MET D 1 78 ? -8.524 14.544 0.847 1 65.6 102 MET D O 1
ATOM 2755 N N . ILE D 1 79 ? -6.333 14.831 1.32 1 65.59 103 ILE D N 1
ATOM 2756 C CA . ILE D 1 79 ? -6.568 15.942 2.239 1 66.06 103 ILE D CA 1
ATOM 2757 C C . ILE D 1 79 ? -7.252 17.122 1.548 1 66.24 103 ILE D C 1
ATOM 2758 O O . ILE D 1 79 ? -8.372 17.454 1.926 1 66.35 103 ILE D O 1
ATOM 2763 N N . TYR D 1 80 ? -6.636 17.7 0.505 1 66.24 104 TYR D N 1
ATOM 2764 C CA . TYR D 1 80 ? -7.239 18.827 -0.204 1 66.8 104 TYR D CA 1
ATOM 2765 C C . TYR D 1 80 ? -8.563 18.492 -0.881 1 66.92 104 TYR D C 1
ATOM 2766 O O . TYR D 1 80 ? -9.449 19.342 -0.939 1 67.03 104 TYR D O 1
ATOM 2775 N N . ARG D 1 81 ? -8.721 17.251 -1.354 1 66.77 105 ARG D N 1
ATOM 2776 C CA . ARG D 1 81 ? -9.976 16.821 -1.982 1 67.16 105 ARG D CA 1
ATOM 2777 C C . ARG D 1 81 ? -11.149 16.688 -0.992 1 67.26 105 ARG D C 1
ATOM 2778 O O . ARG D 1 81 ? -12.276 16.438 -1.415 1 67.34 105 ARG D O 1
ATOM 2780 N N . ASN D 1 82 ? -10.891 16.841 0.313 1 67.02 106 ASN D N 1
ATOM 2781 C CA . ASN D 1 82 ? -11.926 16.729 1.325 1 67.08 106 ASN D CA 1
ATOM 2782 C C . ASN D 1 82 ? -12.002 17.962 2.227 1 66.83 106 ASN D C 1
ATOM 2783 O O . ASN D 1 82 ? -12.439 17.847 3.368 1 66.95 106 ASN D O 1
ATOM 2788 N N . LEU D 1 83 ? -11.599 19.137 1.723 1 66.41 107 LEU D N 1
ATOM 2789 C CA . LEU D 1 83 ? -11.681 20.366 2.505 1 66.62 107 LEU D CA 1
ATOM 2790 C C . LEU D 1 83 ? -12.051 21.595 1.649 1 67.08 107 LEU D C 1
ATOM 2791 O O . LEU D 1 83 ? -11.909 21.578 0.425 1 67.31 107 LEU D O 1
ATOM 2796 N N . VAL D 1 84 ? -12.55 22.65 2.302 1 67.02 108 VAL D N 1
ATOM 2797 C CA . VAL D 1 84 ? -12.933 23.907 1.662 1 67.41 108 VAL D CA 1
ATOM 2798 C C . VAL D 1 84 ? -12.105 25.009 2.321 1 67.7 108 VAL D C 1
ATOM 2799 O O . VAL D 1 84 ? -12.167 25.151 3.54 1 67.81 108 VAL D O 1
ATOM 2803 N N . VAL D 1 85 ? -11.32 25.77 1.546 1 67.67 109 VAL D N 1
ATOM 2804 C CA . VAL D 1 85 ? -10.504 26.84 2.121 1 68.11 109 VAL D CA 1
ATOM 2805 C C . VAL D 1 85 ? -11.353 28.084 2.439 1 68.53 109 VAL D C 1
ATOM 2806 O O . VAL D 1 85 ? -12.112 28.552 1.586 1 68.67 109 VAL D O 1
ATOM 2810 N N . VAL D 1 86 ? -11.251 28.596 3.679 1 68.48 110 VAL D N 1
ATOM 2811 C CA . VAL D 1 86 ? -12.011 29.77 4.109 1 68.88 110 VAL D CA 1
ATOM 2812 C C . VAL D 1 86 ? -11.299 31.068 3.711 1 69.09 110 VAL D C 1
ATOM 2813 O O . VAL D 1 86 ? -10.097 31.214 3.944 1 69.14 110 VAL D O 1
ATOM 2820 N N . THR E 2 2 ? 37.201 8.595 21.647 1 33.05 2 THR E N 1
ATOM 2821 C CA . THR E 2 2 ? 36.8 9.304 22.852 1 32.62 2 THR E CA 1
ATOM 2822 C C . THR E 2 2 ? 37.366 8.66 24.118 1 31.8 2 THR E C 1
ATOM 2823 O O . THR E 2 2 ? 37.222 7.46 24.331 1 32.02 2 THR E O 1
ATOM 2827 N N . SER E 2 3 ? 38.054 9.466 24.933 1 30.93 3 SER E N 1
ATOM 2828 C CA . SER E 2 3 ? 38.5 9.048 26.257 1 29.53 3 SER E CA 1
ATOM 2829 C C . SER E 2 3 ? 37.371 8.715 27.234 1 27.9 3 SER E C 1
ATOM 2830 O O . SER E 2 3 ? 37.626 8.091 28.261 1 27.64 3 SER E O 1
ATOM 2833 N N . PHE E 2 4 ? 36.139 9.142 26.91 1 26.55 4 PHE E N 1
ATOM 2834 C CA . PHE E 2 4 ? 34.926 8.758 27.623 1 24.96 4 PHE E CA 1
ATOM 2835 C C . PHE E 2 4 ? 34.756 7.244 27.541 1 23.81 4 PHE E C 1
ATOM 2836 O O . PHE E 2 4 ? 34.45 6.591 28.538 1 24.07 4 PHE E O 1
ATOM 2852 N N . GLU E 2 6 ? 36.727 4.77 27.079 1 20.77 6 GLU E N 1
ATOM 2853 C CA . GLU E 2 6 ? 37.662 3.949 27.826 1 20.89 6 GLU E CA 1
ATOM 2854 C C . GLU E 2 6 ? 37.3 3.877 29.307 1 19.94 6 GLU E C 1
ATOM 2855 O O . GLU E 2 6 ? 37.351 2.798 29.892 1 19.71 6 GLU E O 1
ATOM 2861 N N . TYR E 2 7 ? 36.944 5.028 29.892 1 19.37 7 TYR E N 1
ATOM 2862 C CA . TYR E 2 7 ? 36.397 5.14 31.239 1 18.77 7 TYR E CA 1
ATOM 2863 C C . TYR E 2 7 ? 35.176 4.227 31.407 1 19.02 7 TYR E C 1
ATOM 2864 O O . TYR E 2 7 ? 35.072 3.499 32.39 1 19.15 7 TYR E O 1
ATOM 2873 N N . TRP E 2 8 ? 34.256 4.284 30.436 1 18.9 8 TRP E N 1
ATOM 2874 C CA . TRP E 2 8 ? 33.01 3.528 30.463 1 18.39 8 TRP E CA 1
ATOM 2875 C C . TRP E 2 8 ? 33.229 2.021 30.32 1 18.46 8 TRP E C 1
ATOM 2876 O O . TRP E 2 8 ? 32.423 1.233 30.808 1 19.03 8 TRP E O 1
ATOM 2899 N N . LEU E 2 10 ? 35.524 0.376 31.761 1 16.47 10 LEU E N 1
ATOM 2900 C CA . LEU E 2 10 ? 35.889 -0.118 33.077 1 15.91 10 LEU E CA 1
ATOM 2901 C C . LEU E 2 10 ? 34.693 -0.555 33.932 1 17.28 10 LEU E C 1
ATOM 2902 O O . LEU E 2 10 ? 34.881 -1.21 34.959 1 17.62 10 LEU E O 1
ATOM 2907 N N . LEU E 2 11 ? 33.476 -0.179 33.516 1 18.3 11 LEU E N 1
ATOM 2908 C CA . LEU E 2 11 ? 32.254 -0.741 34.065 1 19.59 11 LEU E CA 1
ATOM 2909 C C . LEU E 2 11 ? 32.156 -2.253 33.848 1 20.51 11 LEU E C 1
ATOM 2910 O O . LEU E 2 11 ? 32.001 -2.998 34.81 1 20.3 11 LEU E O 1
ATOM 2915 N N . SER E 2 12 ? 32.208 -2.704 32.588 1 21.71 12 SER E N 1
ATOM 2916 C CA . SER E 2 12 ? 32.002 -4.107 32.269 1 23.16 12 SER E CA 1
ATOM 2917 C C . SER E 2 12 ? 33.308 -4.883 32.476 1 25.04 12 SER E C 1
ATOM 2918 O O . SER E 2 12 ? 34.396 -4.302 32.425 1 25.56 12 SER E O 1
ATOM 2921 N N . PRO E 2 13 ? 33.269 -6.19 32.791 1 25.78 13 PRO E N 1
ATOM 2922 C CA . PRO E 2 13 ? 32.286 -7.178 32.332 1 26.18 13 PRO E CA 1
ATOM 2923 C C . PRO E 2 13 ? 31.033 -7.322 33.202 1 26.65 13 PRO E C 1
ATOM 2924 O O . PRO E 2 13 ? 30.372 -6.344 33.542 1 27.3 13 PRO E O 1
ATOM 2929 C C . THR F 2 2 ? -17.11 8.631 28.023 1 27.6 2 THR F C 1
ATOM 2930 O O . THR F 2 2 ? -16.327 7.854 28.566 1 27.54 2 THR F O 1
ATOM 2931 N N . SER F 2 3 ? -16.796 9.379 26.959 1 27.38 3 SER F N 1
ATOM 2932 C CA . SER F 2 3 ? -15.45 9.453 26.408 1 27.1 3 SER F CA 1
ATOM 2933 C C . SER F 2 3 ? -14.366 9.773 27.435 1 26.8 3 SER F C 1
ATOM 2934 O O . SER F 2 3 ? -14.589 10.543 28.367 1 26.3 3 SER F O 1
ATOM 2937 N N . PHE F 2 4 ? -13.17 9.22 27.198 1 26.72 4 PHE F N 1
ATOM 2938 C CA . PHE F 2 4 ? -11.916 9.68 27.781 1 26.1 4 PHE F CA 1
ATOM 2939 C C . PHE F 2 4 ? -11.718 11.186 27.599 1 25.73 4 PHE F C 1
ATOM 2940 O O . PHE F 2 4 ? -11.337 11.871 28.543 1 25.93 4 PHE F O 1
ATOM 2956 N N . GLU F 2 6 ? -13.93 13.542 26.983 1 23.38 6 GLU F N 1
ATOM 2957 C CA . GLU F 2 6 ? -14.908 14.243 27.798 1 22.51 6 GLU F CA 1
ATOM 2958 C C . GLU F 2 6 ? -14.441 14.362 29.25 1 21.17 6 GLU F C 1
ATOM 2959 O O . GLU F 2 6 ? -14.429 15.459 29.803 1 20.97 6 GLU F O 1
ATOM 2965 N N . TYR F 2 7 ? -14.029 13.235 29.84 1 20.24 7 TYR F N 1
ATOM 2966 C CA . TYR F 2 7 ? -13.444 13.194 31.174 1 19.55 7 TYR F CA 1
ATOM 2967 C C . TYR F 2 7 ? -12.218 14.106 31.279 1 19.46 7 TYR F C 1
ATOM 2968 O O . TYR F 2 7 ? -12.085 14.87 32.231 1 19.43 7 TYR F O 1
ATOM 2977 N N . TRP F 2 8 ? -11.309 13.998 30.304 1 19.46 8 TRP F N 1
ATOM 2978 C CA . TRP F 2 8 ? -10.055 14.739 30.309 1 19.27 8 TRP F CA 1
ATOM 2979 C C . TRP F 2 8 ? -10.28 16.252 30.26 1 19.91 8 TRP F C 1
ATOM 2980 O O . TRP F 2 8 ? -9.512 17.002 30.859 1 19.85 8 TRP F O 1
ATOM 3003 N N . LEU F 2 10 ? -12.518 17.814 31.876 1 20.55 10 LEU F N 1
ATOM 3004 C CA . LEU F 2 10 ? -12.849 18.22 33.231 1 20.45 10 LEU F CA 1
ATOM 3005 C C . LEU F 2 10 ? -11.644 18.557 34.113 1 21.3 10 LEU F C 1
ATOM 3006 O O . LEU F 2 10 ? -11.831 19.007 35.242 1 21.61 10 LEU F O 1
ATOM 3011 N N . LEU F 2 11 ? -10.421 18.31 33.624 1 21.72 11 LEU F N 1
ATOM 3012 C CA . LEU F 2 11 ? -9.236 18.92 34.21 1 22.17 11 LEU F CA 1
ATOM 3013 C C . LEU F 2 11 ? -9.193 20.432 33.976 1 22.73 11 LEU F C 1
ATOM 3014 O O . LEU F 2 11 ? -8.785 21.186 34.854 1 22.5 11 LEU F O 1
ATOM 3019 N N . SER F 2 12 ? -9.61 20.873 32.786 1 23.69 12 SER F N 1
ATOM 3020 C CA . SER F 2 12 ? -9.585 22.28 32.42 1 24.37 12 SER F CA 1
ATOM 3021 C C . SER F 2 12 ? -11.005 22.761 32.096 1 25.16 12 SER F C 1
ATOM 3022 O O . SER F 2 12 ? -11.372 22.886 30.93 1 25.65 12 SER F O 1
ATOM 3025 N N . PRO F 2 13 ? -11.847 23.03 33.108 1 25.02 13 PRO F N 1
ATOM 3026 C CA . PRO F 2 13 ? -13.256 23.343 32.853 1 25.1 13 PRO F CA 1
ATOM 3027 C C . PRO F 2 13 ? -13.456 24.758 32.294 1 25.02 13 PRO F C 1
ATOM 3028 O O . PRO F 2 13 ? -12.941 25.09 31.232 1 25.02 13 PRO F O 1
ATOM 3033 N N . SER G 2 3 ? 38.683 3.994 16.158 1 41.26 3 SER G N 1
ATOM 3034 C CA . SER G 2 3 ? 39.481 3.958 14.941 1 41.38 3 SER G CA 1
ATOM 3035 C C . SER G 2 3 ? 38.677 3.829 13.648 1 41.22 3 SER G C 1
ATOM 3036 O O . SER G 2 3 ? 39.217 4.1 12.58 1 41.17 3 SER G O 1
ATOM 3039 N N . PHE G 2 4 ? 37.39 3.463 13.743 1 41.14 4 PHE G N 1
ATOM 3040 C CA . PHE G 2 4 ? 36.395 3.922 12.779 1 41.22 4 PHE G CA 1
ATOM 3041 C C . PHE G 2 4 ? 36.278 5.443 12.85 1 41.49 4 PHE G C 1
ATOM 3042 O O . PHE G 2 4 ? 36.207 6.115 11.823 1 41.34 4 PHE G O 1
ATOM 3058 N N . GLU G 2 6 ? 38.236 7.844 13.627 1 42.17 6 GLU G N 1
ATOM 3059 C CA . GLU G 2 6 ? 39.292 8.652 13.037 1 42.03 6 GLU G CA 1
ATOM 3060 C C . GLU G 2 6 ? 39.404 8.493 11.515 1 41.25 6 GLU G C 1
ATOM 3061 O O . GLU G 2 6 ? 39.974 9.357 10.853 1 41.29 6 GLU G O 1
ATOM 3067 N N . TYR G 2 7 ? 38.849 7.413 10.953 1 40.46 7 TYR G N 1
ATOM 3068 C CA . TYR G 2 7 ? 38.512 7.375 9.535 1 39.85 7 TYR G CA 1
ATOM 3069 C C . TYR G 2 7 ? 37.38 8.365 9.234 1 39.55 7 TYR G C 1
ATOM 3070 O O . TYR G 2 7 ? 37.415 9.08 8.236 1 39.27 7 TYR G O 1
ATOM 3079 N N . TRP G 2 8 ? 36.365 8.372 10.106 1 39.48 8 TRP G N 1
ATOM 3080 C CA . TRP G 2 8 ? 35.17 9.196 9.976 1 39.44 8 TRP G CA 1
ATOM 3081 C C . TRP G 2 8 ? 35.368 10.678 10.315 1 40.04 8 TRP G C 1
ATOM 3082 O O . TRP G 2 8 ? 34.48 11.496 10.076 1 40.41 8 TRP G O 1
ATOM 3105 N N . LEU G 2 10 ? 38.06 12.158 8.884 1 39.42 10 LEU G N 1
ATOM 3106 C CA . LEU G 2 10 ? 38.683 12.632 7.656 1 39.02 10 LEU G CA 1
ATOM 3107 C C . LEU G 2 10 ? 37.686 13.169 6.623 1 38.95 10 LEU G C 1
ATOM 3108 O O . LEU G 2 10 ? 38.073 13.917 5.726 1 39.03 10 LEU G O 1
ATOM 3113 N N . LEU G 2 11 ? 36.409 12.786 6.749 1 38.85 11 LEU G N 1
ATOM 3114 C CA . LEU G 2 11 ? 35.344 13.419 5.987 1 38.94 11 LEU G CA 1
ATOM 3115 C C . LEU G 2 11 ? 35.153 14.896 6.353 1 39.34 11 LEU G C 1
ATOM 3116 O O . LEU G 2 11 ? 34.69 15.683 5.529 1 39.31 11 LEU G O 1
ATOM 3121 N N . SER G 2 12 ? 35.49 15.259 7.596 1 39.5 12 SER G N 1
ATOM 3122 C CA . SER G 2 12 ? 35.168 16.564 8.145 1 39.66 12 SER G CA 1
ATOM 3123 C C . SER G 2 12 ? 36.062 17.641 7.526 1 39.78 12 SER G C 1
ATOM 3124 O O . SER G 2 12 ? 37.177 17.36 7.086 1 39.68 12 SER G O 1
ATOM 3127 N N . PRO G 2 13 ? 35.605 18.903 7.506 1 39.79 13 PRO G N 1
ATOM 3128 C CA . PRO G 2 13 ? 36.531 20.035 7.46 1 39.94 13 PRO G CA 1
ATOM 3129 C C . PRO G 2 13 ? 37.288 20.233 8.774 1 40.49 13 PRO G C 1
ATOM 3130 O O . PRO G 2 13 ? 36.885 19.745 9.834 1 40.48 13 PRO G O 1
#